Protein AF-A0A6I9NXB4-F1 (afdb_monomer_lite)

Organism: NCBI:txid8208

Radius of gyration: 32.38 Å; chains: 1; bounding box: 97×69×101 Å

Secondary structure (DSSP, 8-state):
--------------TT---PPPGGGGSS-------------HHHHHHHHHHHHHHHHHHHHHHHHHHHHHHHHTHHHHHHHS-GGGHHHHHHHHHHHHHHHHHTTB-TT-SS-B-HHHHHHHHTSHHHHHHHHHHGGGS-HHHHHHHHHHHHHTHHHHHHHHTTT--GGGGHHHHHHHHHT--HHHHHHHHHHHH-STTHHHHHHTSHHHHHHHHHHHHHHHHHHHH-TT-TTTT-HHHHHHHHHHHHHHHHS-TTTSPPPS---TTHHHHHHTTS-HHHHHHHHHHHT------

InterPro domains:
  IPR019167 mRNA decay factor PAT1 domain [PF09770] (14-158)
  IPR039900 Pat1-like [PTHR21551] (10-251)

Foldseek 3Di:
DDDDDDDPPPDDDDPPPPDDDDPVCVVPPDPPDDPPPPPPPVVNVVVVVVVVVLLVVLVVLLVVLVVLLVLLVCLVVPLVVDDPVCNVVSVVVNVVSLVVSQCSQDDPPDDQAGDLCSLLSQLLDPSSLVSLLSNLVSYDLSNSLNSLLSCLLCVLVSQVSCVVVVCNQSNLVSVLVSLLPDALVSLLSSLDSNCHDPCSLLSLQQRQNSVQSNQSSLLSVLVQVVVDPPRCCVVDPSNLVSVLVNLVSLLPDDLVRGDQYPDHDLCNLVSVVVNDDPVSSVVSCVSNVRPNPDD

Sequence (295 aa):
MLENIDMCVSAVQFAGSLGKLTVSSVNNPRKMIDAVVTSRTDDEEKREKQVWNKRRQILYTVEKMYSLLLEVQDFEKRFVQAPEEDREALLEQHKSRTLQLCNTLREKEWDDRVSDEQCVMIMSVRKGKRLISRLLPFLPSPQAAAVVMAISRNLPALAKKDKQDQVLCWLVEPVAPVIQSLCSSALTDLLQELQGSEGQLASVLHNKFGVTLLYLILSEGERMQSSDSNCQLMDDNRWTELVFSVTRELLSVPPSSLSPPLFTPPNLLSLFSRYVDRQRLELLQDKLQITSLSR

pLDDT: mean 85.72, std 17.0, range [29.02, 98.62]

Structure (mmCIF, N/CA/C/O backbone):
data_AF-A0A6I9NXB4-F1
#
_entry.id   AF-A0A6I9NXB4-F1
#
loop_
_atom_site.group_PDB
_atom_site.id
_atom_site.type_symbol
_atom_site.label_atom_id
_atom_site.label_alt_id
_atom_site.label_comp_id
_atom_site.label_asym_id
_atom_site.label_entity_id
_atom_site.label_seq_id
_atom_site.pdbx_PDB_ins_code
_atom_site.Cartn_x
_atom_site.Cartn_y
_atom_site.Cartn_z
_atom_site.occupancy
_atom_site.B_iso_or_equiv
_atom_site.auth_seq_id
_atom_site.auth_comp_id
_atom_site.auth_asym_id
_atom_site.auth_atom_id
_atom_site.pdbx_PDB_model_num
ATOM 1 N N . MET A 1 1 ? 63.205 -49.226 71.486 1.00 32.78 1 MET A N 1
ATOM 2 C CA . MET A 1 1 ? 63.458 -49.481 70.055 1.00 32.78 1 MET A CA 1
ATOM 3 C C . MET A 1 1 ? 62.212 -50.166 69.527 1.00 32.78 1 MET A C 1
ATOM 5 O O . MET A 1 1 ? 61.802 -51.120 70.163 1.00 32.78 1 MET A O 1
ATOM 9 N N . LEU A 1 2 ? 61.595 -49.562 68.507 1.00 36.09 2 LEU A N 1
ATOM 10 C CA . LEU A 1 2 ? 60.634 -50.100 67.530 1.00 36.09 2 LEU A CA 1
ATOM 11 C C . LEU A 1 2 ? 59.838 -51.363 67.897 1.00 36.09 2 LEU A C 1
ATOM 13 O O . LEU A 1 2 ? 60.423 -52.430 68.000 1.00 36.09 2 LEU A O 1
ATOM 17 N N . GLU A 1 3 ? 58.508 -51.252 67.873 1.00 29.02 3 GLU A N 1
ATOM 18 C CA . GLU A 1 3 ? 57.711 -52.012 66.903 1.00 29.02 3 GLU A CA 1
ATOM 19 C C . GLU A 1 3 ? 56.310 -51.406 66.723 1.00 29.02 3 GLU A C 1
ATOM 21 O O . GLU A 1 3 ? 55.656 -50.978 67.671 1.00 29.02 3 GLU A O 1
ATOM 26 N N . ASN A 1 4 ? 55.928 -51.306 65.449 1.00 39.97 4 ASN A N 1
ATOM 27 C CA . ASN A 1 4 ? 54.668 -50.801 64.916 1.00 39.97 4 ASN A CA 1
ATOM 28 C C . ASN A 1 4 ? 53.547 -51.813 65.147 1.00 39.97 4 ASN A C 1
ATOM 30 O O . ASN A 1 4 ? 53.719 -52.960 64.742 1.00 39.97 4 ASN A O 1
ATOM 34 N N . ILE A 1 5 ? 52.379 -51.360 65.617 1.00 33.91 5 ILE A N 1
ATOM 35 C CA . ILE A 1 5 ? 51.093 -51.987 65.281 1.00 33.91 5 ILE A CA 1
ATOM 36 C C . ILE A 1 5 ? 50.048 -50.894 65.007 1.00 33.91 5 ILE A C 1
ATOM 38 O O . ILE A 1 5 ? 49.648 -50.139 65.887 1.00 33.91 5 ILE A O 1
ATOM 42 N N . ASP A 1 6 ? 49.694 -50.851 63.724 1.00 40.84 6 ASP A N 1
ATOM 43 C CA . ASP A 1 6 ? 48.415 -50.569 63.075 1.00 40.84 6 ASP A CA 1
ATOM 44 C C . ASP A 1 6 ? 47.551 -49.365 63.466 1.00 40.84 6 ASP A C 1
ATOM 46 O O . ASP A 1 6 ? 46.894 -49.315 64.500 1.00 40.84 6 ASP A O 1
ATOM 50 N N . MET A 1 7 ? 47.307 -48.523 62.455 1.00 32.09 7 MET A N 1
ATOM 51 C CA . MET A 1 7 ? 45.919 -48.221 62.112 1.00 32.09 7 MET A CA 1
ATOM 52 C C . MET A 1 7 ? 45.763 -48.106 60.596 1.00 32.09 7 MET A C 1
ATOM 54 O O . MET A 1 7 ? 46.034 -47.077 59.976 1.00 32.09 7 MET A O 1
ATOM 58 N N . CYS A 1 8 ? 45.305 -49.204 59.996 1.00 40.97 8 CYS A N 1
ATOM 59 C CA . CYS A 1 8 ? 44.720 -49.217 58.664 1.00 40.97 8 CYS A CA 1
ATOM 60 C C . CYS A 1 8 ? 43.475 -48.312 58.678 1.00 40.97 8 CYS A C 1
ATOM 62 O O . CYS A 1 8 ? 42.379 -48.751 59.017 1.00 40.97 8 CYS A O 1
ATOM 64 N N . VAL A 1 9 ? 43.623 -47.030 58.335 1.00 37.81 9 VAL A N 1
ATOM 65 C CA . VAL A 1 9 ? 42.473 -46.186 57.991 1.00 37.81 9 VAL A CA 1
ATOM 66 C C . VAL A 1 9 ? 42.353 -46.204 56.480 1.00 37.81 9 VAL A C 1
ATOM 68 O O . VAL A 1 9 ? 42.948 -45.393 55.773 1.00 37.81 9 VAL A O 1
ATOM 71 N N . SER A 1 10 ? 41.584 -47.172 55.988 1.00 40.91 10 SER A N 1
ATOM 72 C CA . SER A 1 10 ? 41.077 -47.169 54.621 1.00 40.91 10 SER A CA 1
ATOM 73 C C . SER A 1 10 ? 40.291 -45.873 54.406 1.00 40.91 10 SER A C 1
ATOM 75 O O . SER A 1 10 ? 39.155 -45.731 54.858 1.00 40.91 10 SER A O 1
ATOM 77 N N . ALA A 1 11 ? 40.927 -44.887 53.772 1.00 44.69 11 ALA A N 1
ATOM 78 C CA . ALA A 1 11 ? 40.312 -43.602 53.492 1.00 44.69 11 ALA A CA 1
ATOM 79 C C . ALA A 1 11 ? 39.236 -43.783 52.416 1.00 44.69 11 ALA A C 1
ATOM 81 O O . ALA A 1 11 ? 39.531 -44.098 51.264 1.00 44.69 11 ALA A O 1
ATOM 82 N N . VAL A 1 12 ? 37.988 -43.572 52.825 1.00 43.69 12 VAL A N 1
ATOM 83 C CA . VAL A 1 12 ? 36.779 -43.639 52.001 1.00 43.69 12 VAL A CA 1
ATOM 84 C C . VAL A 1 12 ? 36.957 -42.805 50.724 1.00 43.69 12 VAL A C 1
ATOM 86 O O . VAL A 1 12 ? 37.089 -41.580 50.776 1.00 43.69 12 VAL A O 1
ATOM 89 N N . GLN A 1 13 ? 36.980 -43.472 49.568 1.00 49.22 13 GLN A N 1
ATOM 90 C CA . GLN A 1 13 ? 36.913 -42.833 48.255 1.00 49.22 13 GLN A CA 1
ATOM 91 C C . GLN A 1 13 ? 35.442 -42.600 47.898 1.00 49.22 13 GLN A C 1
ATOM 93 O O . GLN A 1 13 ? 34.700 -43.543 47.637 1.00 49.22 13 GLN A O 1
ATOM 98 N N . PHE A 1 14 ? 35.018 -41.338 47.880 1.00 47.44 14 PHE A N 1
ATOM 99 C CA . PHE A 1 14 ? 33.727 -40.952 47.315 1.00 47.44 14 PHE A CA 1
ATOM 100 C C . PHE A 1 14 ? 33.848 -40.835 45.789 1.00 47.44 14 PHE A C 1
ATOM 102 O O . PHE A 1 14 ? 34.755 -40.171 45.276 1.00 47.44 14 PHE A O 1
ATOM 109 N N . ALA A 1 15 ? 32.936 -41.478 45.059 1.00 42.47 15 ALA A N 1
ATOM 110 C CA . ALA A 1 15 ? 32.853 -41.377 43.605 1.00 42.47 15 ALA A CA 1
ATOM 111 C C . ALA A 1 15 ? 32.575 -39.920 43.182 1.00 42.47 15 ALA A C 1
ATOM 113 O O . ALA A 1 15 ? 31.659 -39.288 43.703 1.00 42.47 15 ALA A O 1
ATOM 114 N N . GLY A 1 16 ? 33.381 -39.382 42.258 1.00 56.62 16 GLY A N 1
ATOM 115 C CA . GLY A 1 16 ? 33.302 -37.985 41.794 1.00 56.62 16 GLY A CA 1
ATOM 116 C C . GLY A 1 16 ? 34.328 -37.026 42.417 1.00 56.62 16 GLY A C 1
ATOM 117 O O . GLY A 1 16 ? 34.382 -35.857 42.045 1.00 56.62 16 GLY A O 1
ATOM 118 N N . SER A 1 17 ? 35.181 -37.508 43.323 1.00 55.94 17 SER A N 1
ATOM 119 C CA . SER A 1 17 ? 36.349 -36.770 43.812 1.00 55.94 17 SER A CA 1
ATOM 120 C C . SER A 1 17 ? 37.407 -36.641 42.705 1.00 55.94 17 SER A C 1
ATOM 122 O O . SER A 1 17 ? 38.030 -37.631 42.315 1.00 55.94 17 SER A O 1
ATOM 124 N N . LEU A 1 18 ? 37.611 -35.426 42.185 1.00 57.81 18 LEU A N 1
ATOM 125 C CA . LEU A 1 18 ? 38.779 -35.079 41.367 1.00 57.81 18 LEU A CA 1
ATOM 126 C C . LEU A 1 18 ? 40.025 -35.332 42.224 1.00 57.81 18 LEU A C 1
ATOM 128 O O . LEU A 1 18 ? 40.213 -34.650 43.228 1.00 57.81 18 LEU A O 1
ATOM 132 N N . GLY A 1 19 ? 40.797 -36.364 41.867 1.00 60.03 19 GLY A N 1
ATOM 133 C CA . GLY A 1 19 ? 41.828 -36.998 42.697 1.00 60.03 19 GLY A CA 1
ATOM 134 C C . GLY A 1 19 ? 42.633 -36.057 43.604 1.00 60.03 19 GLY A C 1
ATOM 135 O O . GLY A 1 19 ? 42.982 -34.940 43.229 1.00 60.03 19 GLY A O 1
ATOM 136 N N . LYS A 1 20 ? 42.944 -36.524 44.821 1.00 63.25 20 LYS A N 1
ATOM 137 C CA . LYS A 1 20 ? 43.672 -35.730 45.822 1.00 63.25 20 LYS A CA 1
ATOM 138 C C . LYS A 1 20 ? 44.998 -35.207 45.257 1.00 63.25 20 LYS A C 1
ATOM 140 O O . LYS A 1 20 ? 45.797 -35.978 44.731 1.00 63.25 20 LYS A O 1
ATOM 145 N N . LEU A 1 21 ? 45.224 -33.903 45.432 1.00 56.34 21 LEU A N 1
ATOM 146 C CA . LEU A 1 21 ? 46.471 -33.215 45.101 1.00 56.34 21 LEU A CA 1
ATOM 147 C C . LEU A 1 21 ? 47.650 -33.935 45.769 1.00 56.34 21 LEU A C 1
ATOM 149 O O . LEU A 1 21 ? 47.706 -34.060 46.993 1.00 56.34 21 LEU A O 1
ATOM 153 N N . THR A 1 22 ? 48.583 -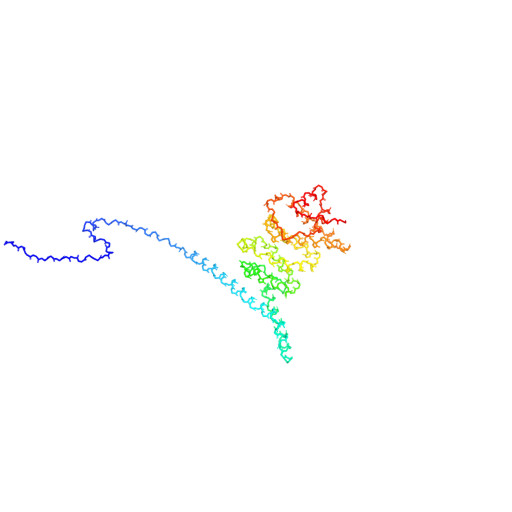34.436 44.964 1.00 61.38 22 THR A N 1
ATOM 154 C CA . THR A 1 22 ? 49.833 -35.006 45.467 1.00 61.38 22 THR A CA 1
ATOM 155 C C . THR A 1 22 ? 50.688 -33.884 46.048 1.00 61.38 22 THR A C 1
ATOM 157 O O . THR A 1 22 ? 50.757 -32.807 45.468 1.00 61.38 22 THR A O 1
ATOM 160 N N . VAL A 1 23 ? 51.394 -34.118 47.159 1.00 55.94 23 VAL A N 1
ATOM 161 C CA . VAL A 1 23 ? 52.198 -33.087 47.862 1.00 55.94 23 VAL A CA 1
ATOM 162 C C . VAL A 1 23 ? 53.222 -32.387 46.942 1.00 55.94 23 VAL A C 1
ATOM 164 O O . VAL A 1 23 ? 53.586 -31.238 47.171 1.00 55.94 23 VAL A O 1
ATOM 167 N N . SER A 1 24 ? 53.622 -33.020 45.833 1.00 57.75 24 SER A N 1
ATOM 168 C CA . SER A 1 24 ? 54.479 -32.424 44.798 1.00 57.75 24 SER A CA 1
ATOM 169 C C . SER A 1 24 ? 53.833 -31.293 43.979 1.00 57.75 24 SER A C 1
ATOM 171 O O . SER A 1 24 ? 54.560 -30.513 43.368 1.00 57.75 24 SER A O 1
ATOM 173 N N . SER A 1 25 ? 52.500 -31.155 43.960 1.00 56.12 25 SER A N 1
ATOM 174 C CA . SER A 1 25 ? 51.806 -30.081 43.229 1.00 56.12 25 SER A CA 1
ATOM 175 C C . SER A 1 25 ? 51.824 -28.738 43.964 1.00 56.12 25 SER A C 1
ATOM 177 O O . SER A 1 25 ? 51.401 -27.732 43.400 1.00 56.12 25 SER A O 1
ATOM 179 N N . VAL A 1 26 ? 52.296 -28.711 45.215 1.00 58.28 26 VAL A N 1
ATOM 180 C CA . VAL A 1 26 ? 52.345 -27.504 46.055 1.00 58.28 26 VAL A CA 1
ATOM 181 C C . VAL A 1 26 ? 53.450 -26.543 45.594 1.00 58.28 26 VAL A C 1
ATOM 183 O O . VAL A 1 26 ? 53.277 -25.331 45.675 1.00 58.28 26 VAL A O 1
ATOM 186 N N . ASN A 1 27 ? 54.546 -27.056 45.023 1.00 55.25 27 ASN A N 1
ATOM 187 C CA . ASN A 1 27 ? 55.707 -26.234 44.653 1.00 55.25 27 ASN A CA 1
ATOM 188 C C . ASN A 1 27 ? 55.705 -25.739 43.196 1.00 55.25 27 ASN A C 1
ATOM 190 O O . ASN A 1 27 ? 56.606 -24.995 42.817 1.00 55.25 27 ASN A O 1
ATOM 194 N N . ASN A 1 28 ? 54.736 -26.140 42.365 1.00 55.78 28 ASN A N 1
ATOM 195 C CA . ASN A 1 28 ? 54.624 -25.654 40.984 1.00 55.78 28 ASN A CA 1
ATOM 196 C C . ASN A 1 28 ? 53.165 -25.720 40.484 1.00 55.78 28 ASN A C 1
ATOM 198 O O . ASN A 1 28 ? 52.788 -26.650 39.761 1.00 55.78 28 ASN A O 1
ATOM 202 N N . PRO A 1 29 ? 52.306 -24.770 40.897 1.00 64.56 29 PRO A N 1
ATOM 203 C CA . PRO A 1 29 ? 50.904 -24.772 40.502 1.00 64.56 29 PRO A CA 1
ATOM 204 C C . PRO A 1 29 ? 50.775 -24.529 38.990 1.00 64.56 29 PRO A C 1
ATOM 206 O O . PRO A 1 29 ? 51.146 -23.473 38.479 1.00 64.56 29 PRO A O 1
ATOM 209 N N . ARG A 1 30 ? 50.223 -25.499 38.250 1.00 62.25 30 ARG A N 1
ATOM 210 C CA . ARG A 1 30 ? 49.862 -25.302 36.837 1.00 62.25 30 ARG A CA 1
ATOM 211 C C . ARG A 1 30 ? 48.586 -24.456 36.767 1.00 62.25 30 ARG A C 1
ATOM 213 O O . ARG A 1 30 ? 47.547 -24.881 37.267 1.00 62.25 30 ARG A O 1
ATOM 220 N N . LYS A 1 31 ? 48.639 -23.279 36.129 1.00 62.59 31 LYS A N 1
ATOM 221 C CA . LYS A 1 31 ? 47.431 -22.515 35.759 1.00 62.59 31 LYS A CA 1
ATOM 222 C C . LYS A 1 31 ? 46.619 -23.346 34.763 1.00 62.59 31 LYS A C 1
ATOM 224 O O . LYS A 1 31 ? 47.039 -23.512 33.625 1.00 62.59 31 LYS A O 1
ATOM 229 N N . MET A 1 32 ? 45.492 -23.900 35.202 1.00 62.59 32 MET A N 1
ATOM 230 C CA . MET A 1 32 ? 44.684 -24.819 34.391 1.00 62.59 32 MET A CA 1
ATOM 231 C C . MET A 1 32 ? 43.535 -24.128 33.641 1.00 62.59 32 MET A C 1
ATOM 233 O O . MET A 1 32 ? 43.022 -24.689 32.680 1.00 62.59 32 MET A O 1
ATOM 237 N N . ILE A 1 33 ? 43.126 -22.929 34.068 1.00 52.50 33 ILE A N 1
ATOM 238 C CA . ILE A 1 33 ? 42.027 -22.162 33.471 1.00 52.50 33 ILE A CA 1
ATOM 239 C C . ILE A 1 33 ? 42.416 -20.683 33.517 1.00 52.50 33 ILE A C 1
ATOM 241 O O . ILE A 1 33 ? 42.522 -20.108 34.600 1.00 52.50 33 ILE A O 1
ATOM 245 N N . ASP A 1 34 ? 42.647 -20.081 32.352 1.00 55.91 34 ASP A N 1
ATOM 246 C CA . ASP A 1 34 ? 42.665 -18.627 32.196 1.00 55.91 34 ASP A CA 1
ATOM 247 C C . ASP A 1 34 ? 41.266 -18.219 31.734 1.00 55.91 34 ASP A C 1
ATOM 249 O O . ASP A 1 34 ? 40.925 -18.309 30.553 1.00 55.91 34 ASP A O 1
ATOM 253 N N . ALA A 1 35 ? 40.395 -17.902 32.691 1.00 57.00 35 ALA A N 1
ATOM 254 C CA . ALA A 1 35 ? 39.091 -17.352 32.374 1.00 57.00 35 ALA A CA 1
ATOM 255 C C . ALA A 1 35 ? 39.315 -15.911 31.912 1.00 57.00 35 ALA A C 1
ATOM 257 O O . ALA A 1 35 ? 39.269 -14.980 32.716 1.00 57.00 35 ALA A O 1
ATOM 258 N N . VAL A 1 36 ? 39.576 -15.732 30.615 1.00 53.12 36 VAL A N 1
ATOM 259 C CA . VAL A 1 36 ? 39.443 -14.425 29.977 1.00 53.12 36 VAL A CA 1
ATOM 260 C C . VAL A 1 36 ? 37.996 -14.019 30.199 1.00 53.12 36 VAL A C 1
ATOM 262 O O . VAL A 1 36 ? 37.081 -14.562 29.580 1.00 53.12 36 VAL A O 1
ATOM 265 N N . VAL A 1 37 ? 37.782 -13.114 31.151 1.00 54.22 37 VAL A N 1
ATOM 266 C CA . VAL A 1 37 ? 36.493 -12.474 31.366 1.00 54.22 37 VAL A CA 1
ATOM 267 C C . VAL A 1 37 ? 36.215 -11.709 30.082 1.00 54.22 37 VAL A C 1
ATOM 269 O O . VAL A 1 37 ? 36.697 -10.597 29.889 1.00 54.22 37 VAL A O 1
ATOM 272 N N . THR A 1 38 ? 35.465 -12.318 29.166 1.00 53.75 38 THR A N 1
ATOM 273 C CA . THR A 1 38 ? 34.759 -11.576 28.131 1.00 53.75 38 THR A CA 1
ATOM 274 C C . THR A 1 38 ? 33.687 -10.793 28.874 1.00 53.75 38 THR A C 1
ATOM 276 O O . THR A 1 38 ? 32.549 -11.247 29.003 1.00 53.75 38 THR A O 1
ATOM 279 N N . SER A 1 39 ? 34.062 -9.667 29.481 1.00 56.59 39 SER A N 1
ATOM 280 C CA . SER A 1 39 ? 33.088 -8.709 29.967 1.00 56.59 39 SER A CA 1
ATOM 281 C C . SER A 1 39 ? 32.311 -8.278 28.733 1.00 56.59 39 SER A C 1
ATOM 283 O O . SER A 1 39 ? 32.821 -7.536 27.895 1.00 56.59 39 SER A O 1
ATOM 285 N N . ARG A 1 40 ? 31.085 -8.799 28.582 1.00 58.12 40 ARG A N 1
ATOM 286 C CA . ARG A 1 40 ? 30.084 -8.141 27.744 1.00 58.12 40 ARG A CA 1
ATOM 287 C C . ARG A 1 40 ? 30.117 -6.687 28.177 1.00 58.12 40 ARG A C 1
ATOM 289 O O . ARG A 1 40 ? 29.934 -6.398 29.358 1.00 58.12 40 ARG A O 1
ATOM 296 N N . THR A 1 41 ? 30.496 -5.806 27.263 1.00 66.69 41 THR A N 1
ATOM 297 C CA . THR A 1 41 ? 30.604 -4.390 27.600 1.00 66.69 41 THR A CA 1
ATOM 298 C C . THR A 1 41 ? 29.218 -3.919 28.035 1.00 66.69 41 THR A C 1
ATOM 300 O O . THR A 1 41 ? 28.218 -4.329 27.443 1.00 66.69 41 THR A O 1
ATOM 303 N N . ASP A 1 42 ? 29.129 -3.073 29.065 1.00 73.62 42 ASP A N 1
ATOM 304 C CA . ASP A 1 42 ? 27.847 -2.524 29.543 1.00 73.62 42 ASP A CA 1
ATOM 305 C C . ASP A 1 42 ? 26.999 -1.938 28.393 1.00 73.62 42 ASP A C 1
ATOM 307 O O . ASP A 1 42 ? 25.769 -1.893 28.455 1.00 73.62 42 ASP A O 1
ATOM 311 N N . ASP A 1 43 ? 27.656 -1.506 27.315 1.00 73.12 43 ASP A N 1
ATOM 312 C CA . ASP A 1 43 ? 27.042 -0.986 26.098 1.00 73.12 43 ASP A CA 1
ATOM 313 C C . ASP A 1 43 ? 26.315 -2.052 25.264 1.00 73.12 43 ASP A C 1
ATOM 315 O O . ASP A 1 43 ? 25.252 -1.763 24.706 1.00 73.12 43 ASP A O 1
ATOM 319 N N . GLU A 1 44 ? 26.821 -3.284 25.191 1.00 77.62 44 GLU A N 1
ATOM 320 C CA . GLU A 1 44 ? 26.124 -4.401 24.540 1.00 77.62 44 GLU A CA 1
ATOM 321 C C . GLU A 1 44 ? 24.851 -4.772 25.303 1.00 77.62 44 GLU A C 1
ATOM 323 O O . GLU A 1 44 ? 23.785 -4.914 24.700 1.00 77.62 44 GLU A O 1
ATOM 328 N N . GLU A 1 45 ? 24.922 -4.832 26.635 1.00 77.44 45 GLU A N 1
ATOM 329 C CA . GLU A 1 45 ? 23.763 -5.142 27.474 1.00 77.44 45 GLU A CA 1
ATOM 330 C C . GLU A 1 45 ? 22.689 -4.041 27.389 1.00 77.44 45 GLU A C 1
ATOM 332 O O . GLU A 1 45 ? 21.490 -4.326 27.285 1.00 77.44 45 GLU A O 1
ATOM 337 N N . LYS A 1 46 ? 23.096 -2.763 27.365 1.00 80.06 46 LYS A N 1
ATOM 338 C CA . LYS A 1 46 ? 22.178 -1.630 27.150 1.00 80.06 46 LYS A CA 1
ATOM 339 C C . LYS A 1 46 ? 21.496 -1.697 25.782 1.00 80.06 46 LYS A C 1
ATOM 341 O O . LYS A 1 46 ? 20.286 -1.469 25.700 1.00 80.06 46 LYS A O 1
ATOM 346 N N . ARG A 1 47 ? 22.231 -2.045 24.718 1.00 81.31 47 ARG A N 1
ATOM 347 C CA . ARG A 1 47 ? 21.674 -2.214 23.363 1.00 81.31 47 ARG A CA 1
ATOM 348 C C . ARG A 1 47 ? 20.688 -3.378 23.297 1.00 81.31 47 ARG A C 1
ATOM 350 O O . ARG A 1 47 ? 19.593 -3.206 22.760 1.00 81.31 47 ARG A O 1
ATOM 357 N N . GLU A 1 48 ? 21.022 -4.530 23.879 1.00 79.94 48 GLU A N 1
ATOM 358 C CA . GLU A 1 48 ? 20.119 -5.687 23.955 1.00 79.94 48 GLU A CA 1
ATOM 359 C C . GLU A 1 48 ? 18.812 -5.323 24.685 1.00 79.94 48 GLU A C 1
ATOM 361 O O . GLU A 1 48 ? 17.716 -5.570 24.167 1.00 79.94 48 GLU A O 1
ATOM 366 N N . LYS A 1 49 ? 18.907 -4.641 25.837 1.00 85.25 49 LYS A N 1
ATOM 367 C CA . LYS A 1 49 ? 17.740 -4.142 26.588 1.00 85.25 49 LYS A CA 1
ATOM 368 C C . LYS A 1 49 ? 16.895 -3.168 25.767 1.00 85.25 49 LYS A C 1
ATOM 370 O O . LYS A 1 49 ? 15.666 -3.257 25.786 1.00 85.25 49 LYS A O 1
ATOM 375 N N . GLN A 1 50 ? 17.518 -2.256 25.022 1.00 85.94 50 GLN A N 1
ATOM 376 C CA . GLN A 1 50 ? 16.807 -1.297 24.173 1.00 85.94 50 GLN A CA 1
ATOM 377 C C . GLN A 1 50 ? 16.044 -1.994 23.037 1.00 85.94 50 GLN A C 1
ATOM 379 O O . GLN A 1 50 ? 14.872 -1.687 22.805 1.00 85.94 50 GLN A O 1
ATOM 384 N N . VAL A 1 51 ? 16.669 -2.962 22.359 1.00 86.38 51 VAL A N 1
ATOM 385 C CA . VAL A 1 51 ? 16.026 -3.756 21.299 1.00 86.38 51 VAL A CA 1
ATOM 386 C C . VAL A 1 51 ? 14.838 -4.540 21.854 1.00 86.38 51 VAL A C 1
ATOM 388 O O . VAL A 1 51 ? 13.761 -4.541 21.251 1.00 86.38 51 VAL A O 1
ATOM 391 N N . TRP A 1 52 ? 15.005 -5.167 23.021 1.00 86.19 52 TRP A N 1
ATOM 392 C CA . TRP A 1 52 ? 13.936 -5.906 23.688 1.00 86.19 52 TRP A CA 1
ATOM 393 C C . TRP A 1 52 ? 12.767 -4.996 24.085 1.00 86.19 52 TRP A C 1
ATOM 395 O O . TRP A 1 52 ? 11.614 -5.301 23.769 1.00 86.19 52 TRP A O 1
ATOM 405 N N . ASN A 1 53 ? 13.053 -3.838 24.688 1.00 90.19 53 ASN A N 1
ATOM 406 C CA . ASN A 1 53 ? 12.040 -2.846 25.053 1.00 90.19 53 ASN A CA 1
ATOM 407 C C . ASN A 1 53 ? 11.275 -2.338 23.826 1.00 90.19 53 ASN A C 1
ATOM 409 O O . ASN A 1 53 ? 10.044 -2.270 23.864 1.00 90.19 53 ASN A O 1
ATOM 413 N N . LYS A 1 54 ? 11.980 -2.053 22.721 1.00 90.25 54 LYS A N 1
ATOM 414 C CA . LYS A 1 54 ? 11.349 -1.654 21.458 1.00 90.25 54 LYS A CA 1
ATOM 415 C C . LYS A 1 54 ? 10.424 -2.758 20.958 1.00 90.25 54 LYS A C 1
ATOM 417 O O . LYS A 1 54 ? 9.249 -2.499 20.736 1.00 90.25 54 LYS A O 1
ATOM 422 N N . ARG A 1 55 ? 10.898 -4.006 20.865 1.00 92.50 55 ARG A N 1
ATOM 423 C CA . ARG A 1 55 ? 10.072 -5.146 20.426 1.00 92.50 55 ARG A CA 1
ATOM 424 C C . ARG A 1 55 ? 8.828 -5.334 21.295 1.00 92.50 55 ARG A C 1
ATOM 426 O O . ARG A 1 55 ? 7.748 -5.562 20.755 1.00 92.50 55 ARG A O 1
ATOM 433 N N . ARG A 1 56 ? 8.957 -5.216 22.618 1.00 94.00 56 ARG A N 1
ATOM 434 C CA . ARG A 1 56 ? 7.821 -5.293 23.546 1.00 94.00 56 ARG A CA 1
ATOM 435 C C . ARG A 1 56 ? 6.790 -4.199 23.264 1.00 94.00 56 ARG A C 1
ATOM 437 O O . ARG A 1 56 ? 5.602 -4.501 23.220 1.00 94.00 56 ARG A O 1
ATOM 444 N N . GLN A 1 57 ? 7.235 -2.965 23.018 1.00 92.44 57 GLN A N 1
ATOM 445 C CA . GLN A 1 57 ? 6.346 -1.853 22.676 1.00 92.44 57 GLN A CA 1
ATOM 446 C C . GLN A 1 57 ? 5.597 -2.091 21.360 1.00 92.44 57 GLN A C 1
ATOM 448 O O . GLN A 1 57 ? 4.399 -1.814 21.288 1.00 92.44 57 GLN A O 1
ATOM 453 N N . ILE A 1 58 ? 6.271 -2.648 20.344 1.00 93.69 58 ILE A N 1
ATOM 454 C CA . ILE A 1 58 ? 5.637 -3.027 19.071 1.00 93.69 58 ILE A CA 1
ATOM 455 C C . ILE A 1 58 ? 4.496 -4.003 19.338 1.00 93.69 58 ILE A C 1
ATOM 457 O O . ILE A 1 58 ? 3.360 -3.745 18.953 1.00 93.69 58 ILE A O 1
ATOM 461 N N . LEU A 1 59 ? 4.788 -5.105 20.032 1.00 96.19 59 LEU A N 1
ATOM 462 C CA . LEU A 1 59 ? 3.802 -6.150 20.302 1.00 96.19 59 LEU A CA 1
ATOM 463 C C . LEU A 1 59 ? 2.624 -5.617 21.117 1.00 96.19 59 LEU A C 1
ATOM 465 O O . LEU A 1 59 ? 1.482 -5.844 20.739 1.00 96.19 59 LEU A O 1
ATOM 469 N N . TYR A 1 60 ? 2.892 -4.849 22.175 1.00 95.06 60 TYR A N 1
ATOM 470 C CA . TYR A 1 60 ? 1.844 -4.215 22.972 1.00 95.06 60 TYR A CA 1
ATOM 471 C C . TYR A 1 60 ? 0.947 -3.304 22.124 1.00 95.06 60 TYR A C 1
ATOM 473 O O . TYR A 1 60 ? -0.277 -3.361 22.231 1.00 95.06 60 TYR A O 1
ATOM 481 N N . THR A 1 61 ? 1.545 -2.497 21.246 1.00 93.31 61 THR A N 1
ATOM 482 C CA . THR A 1 61 ? 0.795 -1.589 20.370 1.00 93.31 61 THR A CA 1
ATOM 483 C C . THR A 1 61 ? -0.060 -2.362 19.371 1.00 93.31 61 THR A C 1
ATOM 485 O O . THR A 1 61 ? -1.238 -2.048 19.212 1.00 93.31 61 THR A O 1
ATOM 488 N N . VAL A 1 62 ? 0.494 -3.413 18.754 1.00 96.12 62 VAL A N 1
ATOM 489 C CA . VAL A 1 62 ? -0.254 -4.290 17.843 1.00 96.12 62 VAL A CA 1
ATOM 490 C C . VAL A 1 62 ? -1.427 -4.944 18.564 1.00 96.12 62 VAL A C 1
ATOM 492 O O . VAL A 1 62 ? -2.529 -4.906 18.030 1.00 96.12 62 VAL A O 1
ATOM 495 N N . GLU A 1 63 ? -1.233 -5.502 19.762 1.00 96.69 63 GLU A N 1
ATOM 496 C CA . GLU A 1 63 ? -2.323 -6.117 20.531 1.00 96.69 63 GLU A CA 1
ATOM 497 C C . GLU A 1 63 ? -3.407 -5.102 20.900 1.00 96.69 63 GLU A C 1
ATOM 499 O O . GLU A 1 63 ? -4.586 -5.360 20.668 1.00 96.69 63 GLU A O 1
ATOM 504 N N . LYS A 1 64 ? -3.021 -3.919 21.394 1.00 94.19 64 LYS A N 1
ATOM 505 C CA . LYS A 1 64 ? -3.969 -2.851 21.739 1.00 94.19 64 LYS A CA 1
ATOM 506 C C . LYS A 1 64 ? -4.827 -2.445 20.537 1.00 94.19 64 LYS A C 1
ATOM 508 O O . LYS A 1 64 ? -6.044 -2.336 20.661 1.00 94.19 64 LYS A O 1
ATOM 513 N N . MET A 1 65 ? -4.204 -2.246 19.376 1.00 94.56 65 MET A N 1
ATOM 514 C CA . MET A 1 65 ? -4.920 -1.920 18.142 1.00 94.56 65 MET A CA 1
ATOM 515 C C . MET A 1 65 ? -5.796 -3.072 17.657 1.00 94.56 65 MET A C 1
ATOM 517 O O . MET A 1 65 ? -6.895 -2.834 17.168 1.00 94.56 65 MET A O 1
ATOM 521 N N . TYR A 1 66 ? -5.333 -4.316 17.792 1.00 96.00 66 TYR A N 1
ATOM 522 C CA . TYR A 1 66 ? -6.110 -5.484 17.389 1.00 96.00 66 TYR A CA 1
ATOM 523 C C . TYR A 1 66 ? -7.385 -5.619 18.217 1.00 96.00 66 TYR A C 1
ATOM 525 O O . TYR A 1 66 ? -8.436 -5.894 17.650 1.00 96.00 66 TYR A O 1
ATOM 533 N N . SER A 1 67 ? -7.308 -5.389 19.530 1.00 94.94 67 SER A N 1
ATOM 534 C CA . SER A 1 67 ? -8.486 -5.384 20.400 1.00 94.94 67 SER A CA 1
ATOM 535 C C . SER A 1 67 ? -9.510 -4.343 19.944 1.00 94.94 67 SER A C 1
ATOM 537 O O . SER A 1 67 ? -10.673 -4.687 19.769 1.00 94.94 67 SER A O 1
ATOM 539 N N . LEU A 1 68 ? -9.075 -3.109 19.657 1.00 93.44 68 LEU A N 1
ATOM 540 C CA . LEU A 1 68 ? -9.957 -2.059 19.128 1.00 93.44 68 LEU A CA 1
ATOM 541 C C . LEU A 1 68 ? -10.553 -2.428 17.760 1.00 93.44 68 LEU A C 1
ATOM 543 O O . LEU A 1 68 ? -11.743 -2.232 17.537 1.00 93.44 68 LEU A O 1
ATOM 547 N N . LEU A 1 69 ? -9.754 -2.992 16.850 1.00 95.56 69 LEU A N 1
ATOM 548 C CA . LEU A 1 69 ? -10.234 -3.429 15.537 1.00 95.56 69 LEU A CA 1
ATOM 549 C C . LEU A 1 69 ? -11.324 -4.502 15.661 1.00 95.56 69 LEU A C 1
ATOM 551 O O . LEU A 1 69 ? -12.330 -4.426 14.961 1.00 95.56 69 LEU A O 1
ATOM 555 N N . LEU A 1 70 ? -11.132 -5.496 16.533 1.00 95.38 70 LEU A N 1
ATOM 556 C CA . LEU A 1 70 ? -12.130 -6.545 16.755 1.00 95.38 70 LEU A CA 1
ATOM 557 C C . LEU A 1 70 ? -13.430 -5.965 17.316 1.00 95.38 70 LEU A C 1
ATOM 559 O O . LEU A 1 70 ? -14.506 -6.359 16.886 1.00 95.38 70 LEU A O 1
ATOM 563 N N . GLU A 1 71 ? -13.341 -4.990 18.219 1.00 92.75 71 GLU A N 1
ATOM 564 C CA . GLU A 1 71 ? -14.515 -4.298 18.749 1.00 92.75 71 GLU A CA 1
ATOM 565 C C . GLU A 1 71 ? -15.304 -3.528 17.681 1.00 92.75 71 GLU A C 1
ATOM 567 O O . GLU A 1 71 ? -16.533 -3.503 17.746 1.00 92.75 71 GLU A O 1
ATOM 572 N N . VAL A 1 72 ? -14.611 -2.899 16.725 1.00 93.44 72 VAL A N 1
ATOM 573 C CA . VAL A 1 72 ? -15.230 -2.213 15.579 1.00 93.44 72 VAL A CA 1
ATOM 574 C C . VAL A 1 72 ? -15.867 -3.230 14.628 1.00 93.44 72 VAL A C 1
ATOM 576 O O . VAL A 1 72 ? -17.000 -3.049 14.202 1.00 93.44 72 VAL A O 1
ATOM 579 N N . GLN A 1 73 ? -15.185 -4.339 14.339 1.00 94.00 73 GLN A N 1
ATOM 580 C CA . GLN A 1 73 ? -15.681 -5.373 13.423 1.00 94.00 73 GLN A CA 1
ATOM 581 C C . GLN A 1 73 ? -16.875 -6.159 13.973 1.00 94.00 73 GLN A C 1
ATOM 583 O O . GLN A 1 73 ? -17.768 -6.523 13.214 1.00 94.00 73 GLN A O 1
ATOM 588 N N . ASP A 1 74 ? -16.926 -6.384 15.284 1.00 93.81 74 ASP A N 1
ATOM 589 C CA . ASP A 1 74 ? -18.039 -7.079 15.936 1.00 93.81 74 ASP A CA 1
ATOM 590 C C . ASP A 1 74 ? -19.266 -6.171 16.158 1.00 93.81 74 ASP A C 1
ATOM 592 O O . ASP A 1 74 ? -20.284 -6.631 16.688 1.00 93.81 74 ASP A O 1
ATOM 596 N N . PHE A 1 75 ? -19.199 -4.889 15.770 1.00 93.81 75 PHE A N 1
ATOM 597 C CA . PHE A 1 75 ? -20.270 -3.922 16.009 1.00 93.81 75 PHE A CA 1
ATOM 598 C C . PHE A 1 75 ? -21.605 -4.358 15.416 1.00 93.81 75 PHE A C 1
ATOM 600 O O . PHE A 1 75 ? -22.587 -4.387 16.147 1.00 93.81 75 PHE A O 1
ATOM 607 N N . GLU A 1 76 ? -21.649 -4.736 14.136 1.00 91.88 76 GLU A N 1
ATOM 608 C CA . GLU A 1 76 ? -22.905 -5.090 13.461 1.00 91.88 76 GLU A CA 1
ATOM 609 C C . GLU A 1 76 ? -23.617 -6.243 14.179 1.00 91.88 76 GLU A C 1
ATOM 611 O O . GLU A 1 76 ? -24.805 -6.163 14.495 1.00 91.88 76 GLU A O 1
ATOM 616 N N . LYS A 1 77 ? -22.857 -7.278 14.556 1.00 93.62 77 LYS A N 1
ATOM 617 C CA . LYS A 1 77 ? -23.369 -8.412 15.330 1.00 93.62 77 LYS A CA 1
ATOM 618 C C . LYS A 1 77 ? -23.943 -7.970 16.678 1.00 93.62 77 LYS A C 1
ATOM 620 O O . LYS A 1 77 ? -25.014 -8.436 17.062 1.00 93.62 77 LYS A O 1
ATOM 625 N N . ARG A 1 78 ? -23.244 -7.086 17.400 1.00 92.56 78 ARG A N 1
ATOM 626 C CA . ARG A 1 78 ? -23.706 -6.553 18.694 1.00 92.56 78 ARG A CA 1
ATOM 627 C C . ARG A 1 78 ? -24.929 -5.653 18.536 1.00 92.56 78 ARG A C 1
ATOM 629 O O . ARG A 1 78 ? -25.832 -5.729 19.357 1.00 92.56 78 ARG A O 1
ATOM 636 N N . PHE A 1 79 ? -24.966 -4.838 17.488 1.00 94.31 79 PHE A N 1
ATOM 637 C CA . PHE A 1 79 ? -26.038 -3.890 17.213 1.00 94.31 79 PHE A CA 1
ATOM 638 C C . PHE A 1 79 ? -27.359 -4.598 16.894 1.00 94.31 79 PHE A C 1
ATOM 640 O O . PHE A 1 79 ? -28.395 -4.242 17.449 1.00 94.31 79 PHE A O 1
ATOM 647 N N . VAL A 1 80 ? -27.322 -5.652 16.070 1.00 94.50 80 VAL A N 1
ATOM 648 C CA . VAL A 1 80 ? -28.512 -6.455 15.728 1.00 94.50 80 VAL A CA 1
ATOM 649 C C . VAL A 1 80 ? -29.117 -7.139 16.958 1.00 94.50 80 VAL A C 1
ATOM 651 O O . VAL A 1 80 ? -30.334 -7.279 17.051 1.00 94.50 80 VAL A O 1
ATOM 654 N N . GLN A 1 81 ? -28.279 -7.559 17.907 1.00 93.88 81 GLN A N 1
ATOM 655 C CA . GLN A 1 81 ? -28.707 -8.250 19.128 1.00 93.88 81 GLN A CA 1
ATOM 656 C C . GLN A 1 81 ? -29.116 -7.294 20.259 1.00 93.88 81 GLN A C 1
ATOM 658 O O . GLN A 1 81 ? -29.640 -7.753 21.273 1.00 93.88 81 GLN A O 1
ATOM 663 N N . ALA A 1 82 ? -28.867 -5.992 20.111 1.00 93.50 82 ALA A N 1
ATOM 664 C CA . ALA A 1 82 ? -29.120 -5.011 21.154 1.00 93.50 82 ALA A CA 1
ATOM 665 C C . ALA A 1 82 ? -30.598 -4.582 21.208 1.00 93.50 82 ALA A C 1
ATOM 667 O O . ALA A 1 82 ? -31.230 -4.410 20.152 1.00 93.50 82 ALA A O 1
ATOM 668 N N . PRO A 1 83 ? -31.146 -4.359 22.419 1.00 94.88 83 PRO A N 1
ATOM 669 C CA . PRO A 1 83 ? -32.456 -3.738 22.584 1.00 94.88 83 PRO A CA 1
ATOM 670 C C . PRO A 1 83 ? -32.443 -2.314 22.012 1.00 94.88 83 PRO A C 1
ATOM 672 O O . PRO A 1 83 ? -31.397 -1.670 21.947 1.00 94.88 83 PRO A O 1
ATOM 675 N N . GLU A 1 84 ? -33.606 -1.825 21.578 1.00 92.75 84 GLU A N 1
ATOM 676 C CA . GLU A 1 84 ? -33.728 -0.539 20.875 1.00 92.75 84 GLU A CA 1
ATOM 677 C C . GLU A 1 84 ? -33.202 0.646 21.699 1.00 92.75 84 GLU A C 1
ATOM 679 O O . GLU A 1 84 ? -32.534 1.520 21.153 1.00 92.75 84 GLU A O 1
ATOM 684 N N . GLU A 1 85 ? -33.408 0.602 23.015 1.00 94.88 85 GLU A N 1
ATOM 685 C CA . GLU A 1 85 ? -32.969 1.610 23.987 1.00 94.88 85 GLU A CA 1
ATOM 686 C C . GLU A 1 85 ? -31.438 1.789 24.025 1.00 94.88 85 GLU A C 1
ATOM 688 O O . GLU A 1 85 ? -30.948 2.900 24.218 1.00 94.88 85 GLU A O 1
ATOM 693 N N . ASP A 1 86 ? -30.670 0.723 23.768 1.00 93.81 86 ASP A N 1
ATOM 694 C CA . ASP A 1 86 ? -29.200 0.742 23.821 1.00 93.81 86 ASP A CA 1
ATOM 695 C C . ASP A 1 86 ? -28.552 1.101 22.472 1.00 93.81 86 ASP A C 1
ATOM 697 O O . ASP A 1 86 ? -27.336 1.315 22.388 1.00 93.81 86 ASP A O 1
ATOM 701 N N . ARG A 1 87 ? -29.330 1.152 21.382 1.00 93.00 87 ARG A N 1
ATOM 702 C CA . ARG A 1 87 ? -28.790 1.293 20.017 1.00 93.00 87 ARG A CA 1
ATOM 703 C C . ARG A 1 87 ? -28.067 2.613 19.798 1.00 93.00 87 ARG A C 1
ATOM 705 O O . ARG A 1 87 ? -27.012 2.621 19.163 1.00 93.00 87 ARG A O 1
ATOM 712 N N . GLU A 1 88 ? -28.600 3.709 20.328 1.00 94.12 88 GLU A N 1
ATOM 713 C CA . GLU A 1 88 ? -27.984 5.032 20.194 1.00 94.12 88 GLU A CA 1
ATOM 714 C C . GLU A 1 88 ? -26.629 5.090 20.917 1.00 94.12 88 GLU A C 1
ATOM 716 O O . GLU A 1 88 ? -25.621 5.501 20.337 1.00 94.12 88 GLU A O 1
ATOM 721 N N . ALA A 1 89 ? -26.563 4.559 22.142 1.00 94.38 89 ALA A N 1
ATOM 722 C CA . ALA A 1 89 ? -25.317 4.462 22.898 1.00 94.38 89 ALA A CA 1
ATOM 723 C C . ALA A 1 89 ? -24.276 3.571 22.194 1.00 94.38 89 ALA A C 1
ATOM 725 O O . ALA A 1 89 ? -23.084 3.895 22.177 1.00 94.38 89 ALA A O 1
ATOM 726 N N . LEU A 1 90 ? -24.707 2.465 21.576 1.00 93.88 90 LEU A N 1
ATOM 727 C CA . LEU A 1 90 ? -23.825 1.588 20.803 1.00 93.88 90 LEU A CA 1
ATOM 728 C C . LEU A 1 90 ? -23.289 2.257 19.533 1.00 93.88 90 LEU A C 1
ATOM 730 O O . LEU A 1 90 ? -22.117 2.057 19.206 1.00 93.88 90 LEU A O 1
ATOM 734 N N . LEU A 1 91 ? -24.101 3.057 18.837 1.00 94.44 91 LEU A N 1
ATOM 735 C CA . LEU A 1 91 ? -23.658 3.829 17.672 1.00 94.44 91 LEU A CA 1
ATOM 736 C C . LEU A 1 91 ? -22.573 4.836 18.053 1.00 94.44 91 LEU A C 1
ATOM 738 O O . LEU A 1 91 ? -21.526 4.886 17.401 1.00 94.44 91 LEU A O 1
ATOM 742 N N . GLU A 1 92 ? -22.770 5.584 19.139 1.00 94.31 92 GLU A N 1
ATOM 743 C CA . GLU A 1 92 ? -21.757 6.535 19.604 1.00 94.31 92 GLU A CA 1
ATOM 744 C C . GLU A 1 92 ? -20.496 5.837 20.123 1.00 94.31 92 GLU A C 1
ATOM 746 O O . GLU A 1 92 ? -19.372 6.266 19.835 1.00 94.31 92 GLU A O 1
ATOM 751 N N . GLN A 1 93 ? -20.641 4.692 20.797 1.00 93.19 93 GLN A N 1
ATOM 752 C CA . GLN A 1 93 ? -19.497 3.860 21.167 1.00 93.19 93 GLN A CA 1
ATOM 753 C C . GLN A 1 93 ? -18.718 3.396 19.926 1.00 93.19 93 GLN A C 1
ATOM 755 O O . GLN A 1 93 ? -17.487 3.471 19.914 1.00 93.19 93 GLN A O 1
ATOM 760 N N . HIS A 1 94 ? -19.404 2.927 18.883 1.00 93.31 94 HIS A N 1
ATOM 761 C CA . HIS A 1 94 ? -18.778 2.476 17.641 1.00 93.31 94 HIS A CA 1
ATOM 762 C C . HIS A 1 94 ? -18.040 3.607 16.925 1.00 93.31 94 HIS A C 1
ATOM 764 O O . HIS A 1 94 ? -16.886 3.438 16.522 1.00 93.31 94 HIS A O 1
ATOM 770 N N . LYS A 1 95 ? -18.666 4.781 16.825 1.00 91.50 95 LYS A N 1
ATOM 771 C CA . LYS A 1 95 ? -18.056 5.978 16.243 1.00 91.50 95 LYS A CA 1
ATOM 772 C C . LYS A 1 95 ? -16.797 6.385 17.007 1.00 91.50 95 LYS A C 1
ATOM 774 O O . LYS A 1 95 ? -15.743 6.563 16.400 1.00 91.50 95 LYS A O 1
ATOM 779 N N . SER A 1 96 ? -16.871 6.442 18.337 1.00 92.69 96 SER A N 1
ATOM 780 C CA . SER A 1 96 ? -15.727 6.752 19.202 1.00 92.69 96 SER A CA 1
ATOM 781 C C . SER A 1 96 ? -14.583 5.743 19.038 1.00 92.69 96 SER A C 1
ATOM 783 O O . SER A 1 96 ? -13.431 6.134 18.851 1.00 92.69 96 SER A O 1
ATOM 785 N N . ARG A 1 97 ? -14.884 4.438 19.019 1.00 91.12 97 ARG A N 1
ATOM 786 C CA . ARG A 1 97 ? -13.881 3.374 18.824 1.00 91.12 97 ARG A CA 1
ATOM 787 C C . ARG A 1 97 ? -13.235 3.427 17.443 1.00 91.12 97 ARG A C 1
ATOM 789 O O . ARG A 1 97 ? -12.018 3.284 17.340 1.00 91.12 97 ARG A O 1
ATOM 796 N N . THR A 1 98 ? -14.019 3.694 16.403 1.00 89.12 98 THR A N 1
ATOM 797 C CA . THR A 1 98 ? -13.514 3.863 15.035 1.00 89.12 98 THR A CA 1
ATOM 798 C C . THR A 1 98 ? -12.565 5.057 14.954 1.00 89.12 98 THR A C 1
ATOM 800 O O . THR A 1 98 ? -11.464 4.930 14.420 1.00 89.12 98 THR A O 1
ATOM 803 N N . LEU A 1 99 ? -12.925 6.190 15.567 1.00 89.00 99 LEU A N 1
ATOM 804 C CA . LEU A 1 99 ? -12.054 7.366 15.651 1.00 89.00 99 LEU A CA 1
ATOM 805 C C . LEU A 1 99 ? -10.761 7.072 16.424 1.00 89.00 99 LEU A C 1
ATOM 807 O O . LEU A 1 99 ? -9.680 7.427 15.964 1.00 89.00 99 LEU A O 1
ATOM 811 N N . GLN A 1 100 ? -10.834 6.375 17.560 1.00 89.81 100 GLN A N 1
ATOM 812 C CA . GLN A 1 100 ? -9.644 5.967 18.320 1.00 89.81 100 GLN A CA 1
ATOM 813 C C . GLN A 1 100 ? -8.714 5.060 17.505 1.00 89.81 100 GLN A C 1
ATOM 815 O O . GLN A 1 100 ? -7.490 5.225 17.531 1.00 89.81 100 GLN A O 1
ATOM 820 N N . LEU A 1 101 ? -9.290 4.111 16.769 1.00 87.56 101 LEU A N 1
ATOM 821 C CA . LEU A 1 101 ? -8.550 3.202 15.905 1.00 87.56 101 LEU A CA 1
ATOM 822 C C . LEU A 1 101 ? -7.834 3.973 14.785 1.00 87.56 101 LEU A C 1
ATOM 824 O O . LEU A 1 101 ? -6.629 3.797 14.603 1.00 87.56 101 LEU A O 1
ATOM 828 N N . CYS A 1 102 ? -8.541 4.891 14.121 1.00 83.56 102 CYS A N 1
ATOM 829 C CA . CYS A 1 102 ? -7.979 5.788 13.110 1.00 83.56 102 CYS A CA 1
ATOM 830 C C . CYS A 1 102 ? -6.847 6.650 13.688 1.00 83.56 102 CYS A C 1
ATOM 832 O O . CYS A 1 102 ? -5.754 6.720 13.126 1.00 83.56 102 CYS A O 1
ATOM 834 N N . ASN A 1 103 ? -7.049 7.241 14.864 1.00 84.88 103 ASN A N 1
ATOM 835 C CA . ASN A 1 103 ? -6.072 8.130 15.497 1.00 84.88 103 ASN A CA 1
ATOM 836 C C . ASN A 1 103 ? -4.783 7.417 15.919 1.00 84.88 103 ASN A C 1
ATOM 838 O O . ASN A 1 103 ? -3.753 8.063 16.085 1.00 84.88 103 ASN A O 1
ATOM 842 N N . THR A 1 104 ? -4.792 6.087 16.051 1.00 82.69 104 THR A N 1
ATOM 843 C CA . THR A 1 104 ? -3.591 5.340 16.455 1.00 82.69 104 THR A CA 1
ATOM 844 C C . THR A 1 104 ? -2.499 5.340 15.374 1.00 82.69 104 THR A C 1
ATOM 846 O O . THR A 1 104 ? -1.324 5.156 15.690 1.00 82.69 104 THR A O 1
ATOM 849 N N . LEU A 1 105 ? -2.865 5.564 14.107 1.00 81.25 105 LEU A N 1
ATOM 850 C CA . LEU A 1 105 ? -1.916 5.685 12.995 1.00 81.25 105 LEU A CA 1
ATOM 851 C C . LEU A 1 105 ? -1.482 7.132 12.709 1.00 81.25 105 LEU A C 1
ATOM 853 O O . LEU A 1 105 ? -0.586 7.334 11.887 1.00 81.25 105 LEU A O 1
ATOM 857 N N . ARG A 1 106 ? -2.111 8.126 13.349 1.00 80.31 106 ARG A N 1
ATOM 858 C CA . ARG A 1 106 ? -1.846 9.545 13.084 1.00 80.31 106 ARG A CA 1
ATOM 859 C C . ARG A 1 106 ? -0.519 9.997 13.679 1.00 80.31 106 ARG A C 1
ATOM 861 O O . ARG A 1 106 ? -0.088 9.542 14.739 1.00 80.31 106 ARG A O 1
ATOM 868 N N . GLU A 1 107 ? 0.116 10.925 12.984 1.00 71.75 107 GLU A N 1
ATOM 869 C CA . GLU A 1 107 ? 1.204 11.721 13.523 1.00 71.75 107 GLU A CA 1
ATOM 870 C C . GLU A 1 107 ? 0.644 12.689 14.574 1.00 71.75 107 GLU A C 1
ATOM 872 O O . GLU A 1 107 ? -0.388 13.318 14.369 1.00 71.75 107 GLU A O 1
ATOM 877 N N . LYS A 1 108 ? 1.294 12.795 15.739 1.00 67.38 108 LYS A N 1
ATOM 878 C CA . LYS A 1 108 ? 0.736 13.537 16.887 1.00 67.38 108 LYS A CA 1
ATOM 879 C C . LYS A 1 108 ? 0.570 15.041 16.637 1.00 67.38 108 LYS A C 1
ATOM 881 O O . LYS A 1 108 ? -0.153 15.688 17.385 1.00 67.38 108 LYS A O 1
ATOM 886 N N . GLU A 1 109 ? 1.259 15.578 15.634 1.00 59.75 109 GLU A N 1
ATOM 887 C CA . GLU A 1 109 ? 1.320 17.013 15.340 1.00 59.75 109 GLU A CA 1
ATOM 888 C C . GLU A 1 109 ? 0.441 17.433 14.150 1.00 59.75 109 GLU A C 1
ATOM 890 O O . GLU A 1 109 ? 0.242 18.626 13.942 1.00 59.75 109 GLU A O 1
ATOM 895 N N . TRP A 1 110 ? -0.115 16.483 13.388 1.00 56.97 110 TRP A N 1
ATOM 896 C CA . TRP A 1 110 ? -0.846 16.766 12.149 1.00 56.97 110 TRP A CA 1
ATOM 897 C C . TRP A 1 110 ? -2.109 15.913 12.049 1.00 56.97 110 TRP A C 1
ATOM 899 O O . TRP A 1 110 ? -2.046 14.692 12.172 1.00 56.97 110 TRP A O 1
ATOM 909 N N . ASP A 1 111 ? -3.251 16.550 11.775 1.00 57.09 111 ASP A N 1
ATOM 910 C CA . ASP A 1 111 ? -4.555 15.880 11.858 1.00 57.09 111 ASP A CA 1
ATOM 911 C C . ASP A 1 111 ? -4.746 14.801 10.770 1.00 57.09 111 ASP A C 1
ATOM 913 O O . ASP A 1 111 ? -5.367 13.775 11.020 1.00 57.09 111 ASP A O 1
ATOM 917 N N . ASP A 1 112 ? -4.108 14.946 9.602 1.00 57.56 112 ASP A N 1
ATOM 918 C CA . ASP A 1 112 ? -4.315 14.040 8.457 1.00 57.56 112 ASP A CA 1
ATOM 919 C C . ASP A 1 112 ? -3.085 13.213 8.048 1.00 57.56 112 ASP A C 1
ATOM 921 O O . ASP A 1 112 ? -3.152 12.427 7.099 1.00 57.56 112 ASP A O 1
ATOM 925 N N . ARG A 1 113 ? -1.945 13.351 8.739 1.00 72.31 113 ARG A N 1
ATOM 926 C CA . ARG A 1 113 ? -0.725 12.611 8.377 1.00 72.31 113 ARG A CA 1
ATOM 927 C C . ARG A 1 113 ? -0.628 11.294 9.129 1.00 72.31 113 ARG A C 1
ATOM 929 O O . ARG A 1 113 ? -0.825 11.224 10.340 1.00 72.31 113 ARG A O 1
ATOM 936 N N . VAL A 1 114 ? -0.293 10.235 8.402 1.00 80.56 114 VAL A N 1
ATOM 937 C CA . VAL A 1 114 ? 0.064 8.937 8.980 1.00 80.56 114 VAL A CA 1
ATOM 938 C C . VAL A 1 114 ? 1.550 8.952 9.318 1.00 80.56 114 VAL A C 1
ATOM 940 O O . VAL A 1 114 ? 2.364 9.367 8.500 1.00 80.56 114 VAL A O 1
ATOM 943 N N . SER A 1 115 ? 1.915 8.476 10.509 1.00 87.75 115 SER A N 1
ATOM 944 C CA . SER A 1 115 ? 3.327 8.340 10.878 1.00 87.75 115 SER A CA 1
ATOM 945 C C . SER A 1 115 ? 3.949 7.135 10.165 1.00 87.75 115 SER A C 1
ATOM 947 O O . SER A 1 115 ? 3.620 5.984 10.472 1.00 87.75 115 SER A O 1
ATOM 949 N N . ASP A 1 116 ? 4.887 7.392 9.250 1.00 88.12 116 ASP A N 1
ATOM 950 C CA . ASP A 1 116 ? 5.674 6.357 8.566 1.00 88.12 116 ASP A CA 1
ATOM 951 C C . ASP A 1 116 ? 6.376 5.431 9.566 1.00 88.12 116 ASP A C 1
ATOM 953 O O . ASP A 1 116 ? 6.316 4.205 9.435 1.00 88.12 116 ASP A O 1
ATOM 957 N N . GLU A 1 117 ? 6.988 6.002 10.610 1.00 88.19 117 GLU A N 1
ATOM 958 C CA . GLU A 1 117 ? 7.656 5.221 11.654 1.00 88.19 117 GLU A CA 1
ATOM 959 C C . GLU A 1 117 ? 6.669 4.273 12.339 1.00 88.19 117 GLU A C 1
ATOM 961 O O . GLU A 1 117 ? 6.964 3.086 12.490 1.00 88.19 117 GLU A O 1
ATOM 966 N N . GLN A 1 118 ? 5.484 4.765 12.713 1.00 89.88 118 GLN A N 1
ATOM 967 C CA . GLN A 1 118 ? 4.462 3.955 13.369 1.00 89.88 118 GLN A CA 1
ATOM 968 C C . GLN A 1 118 ? 3.921 2.860 12.438 1.00 89.88 118 GLN A C 1
ATOM 970 O O . GLN A 1 118 ? 3.767 1.711 12.862 1.00 89.88 118 GLN A O 1
ATOM 975 N N . CYS A 1 119 ? 3.679 3.184 11.165 1.00 92.88 119 CYS A N 1
ATOM 976 C CA . CYS A 1 119 ? 3.228 2.233 10.152 1.00 92.88 119 CYS A CA 1
ATOM 977 C C . CYS A 1 119 ? 4.248 1.094 9.972 1.00 92.88 119 CYS A C 1
ATOM 979 O O . CYS A 1 119 ? 3.916 -0.084 10.144 1.00 92.88 119 CYS A O 1
ATOM 981 N N . VAL A 1 120 ? 5.519 1.437 9.739 1.00 92.75 120 VAL A N 1
ATOM 982 C CA . VAL A 1 120 ? 6.616 0.468 9.586 1.00 92.75 120 VAL A CA 1
ATOM 983 C C . VAL A 1 120 ? 6.831 -0.338 10.865 1.00 92.75 120 VAL A C 1
ATOM 985 O O . VAL A 1 120 ? 7.050 -1.551 10.809 1.00 92.75 120 VAL A O 1
ATOM 988 N N . MET A 1 121 ? 6.733 0.308 12.029 1.00 93.25 121 MET A N 1
ATOM 989 C CA . MET A 1 121 ? 6.833 -0.339 13.332 1.00 93.25 121 MET A CA 1
ATOM 990 C C . MET A 1 121 ? 5.779 -1.440 13.481 1.00 93.25 121 MET A C 1
ATOM 992 O O . MET A 1 121 ? 6.133 -2.582 13.783 1.00 93.25 121 MET A O 1
ATOM 996 N N . ILE A 1 122 ? 4.506 -1.125 13.235 1.00 94.94 122 ILE A N 1
ATOM 997 C CA . ILE A 1 122 ? 3.394 -2.082 13.308 1.00 94.94 122 ILE A CA 1
ATOM 998 C C . ILE A 1 122 ? 3.613 -3.219 12.305 1.00 94.94 122 ILE A C 1
ATOM 1000 O O . ILE A 1 122 ? 3.547 -4.393 12.668 1.00 94.94 122 ILE A O 1
ATOM 1004 N N . MET A 1 123 ? 3.937 -2.895 11.053 1.00 96.62 123 MET A N 1
ATOM 1005 C CA . MET A 1 123 ? 4.089 -3.878 9.974 1.00 96.62 123 MET A CA 1
ATOM 1006 C C . MET A 1 123 ? 5.375 -4.715 10.056 1.00 96.62 123 MET A C 1
ATOM 1008 O O . MET A 1 123 ? 5.543 -5.672 9.298 1.00 96.62 123 MET A O 1
ATOM 1012 N N . SER A 1 124 ? 6.266 -4.427 11.007 1.00 94.81 124 SER A N 1
ATOM 1013 C CA . SER A 1 124 ? 7.485 -5.212 11.235 1.00 94.81 124 SER A CA 1
ATOM 1014 C C . SER A 1 124 ? 7.233 -6.632 11.767 1.00 94.81 124 SER A C 1
ATOM 1016 O O . SER A 1 124 ? 8.162 -7.440 11.802 1.00 94.81 124 SER A O 1
ATOM 1018 N N . VAL A 1 125 ? 5.994 -6.956 12.161 1.00 96.12 125 VAL A N 1
ATOM 1019 C CA . VAL A 1 125 ? 5.574 -8.280 12.651 1.00 96.12 125 VAL A CA 1
ATOM 1020 C C . VAL A 1 125 ? 4.401 -8.846 11.840 1.00 96.12 125 VAL A C 1
ATOM 1022 O O . VAL A 1 125 ? 3.545 -8.104 11.354 1.00 96.12 125 VAL A O 1
ATOM 1025 N N . ARG A 1 126 ? 4.306 -10.182 11.733 1.00 97.38 126 ARG A N 1
ATOM 1026 C CA . ARG A 1 126 ? 3.243 -10.898 10.994 1.00 97.38 126 ARG A CA 1
ATOM 1027 C C . ARG A 1 126 ? 1.828 -10.416 11.320 1.00 97.38 126 ARG A C 1
ATOM 1029 O O . ARG A 1 126 ? 1.046 -10.110 10.422 1.00 97.38 126 ARG A O 1
ATOM 1036 N N . LYS A 1 127 ? 1.500 -10.337 12.616 1.00 97.44 127 LYS A N 1
ATOM 1037 C CA . LYS A 1 127 ? 0.167 -9.928 13.093 1.00 97.44 127 LYS A CA 1
ATOM 1038 C C . LYS A 1 127 ? -0.139 -8.466 12.757 1.00 97.44 127 LYS A C 1
ATOM 1040 O O . LYS A 1 127 ? -1.285 -8.154 12.458 1.00 97.44 127 LYS A O 1
ATOM 1045 N N . GLY A 1 128 ? 0.878 -7.608 12.726 1.00 97.19 128 GLY A N 1
ATOM 1046 C CA . GLY A 1 128 ? 0.753 -6.200 12.356 1.00 97.19 128 GLY A CA 1
ATOM 1047 C C . GLY A 1 128 ? 0.470 -5.991 10.866 1.00 97.19 128 GLY A C 1
ATOM 1048 O O . GLY A 1 128 ? -0.398 -5.200 10.522 1.00 97.19 128 GLY A O 1
ATOM 1049 N N . LYS A 1 129 ? 1.089 -6.777 9.974 1.00 97.50 129 LYS A N 1
ATOM 1050 C CA . LYS A 1 129 ? 0.736 -6.787 8.536 1.00 97.50 129 LYS A CA 1
ATOM 1051 C C . LYS A 1 129 ? -0.735 -7.163 8.317 1.00 97.50 129 LYS A C 1
ATOM 1053 O O . LYS A 1 129 ? -1.451 -6.488 7.582 1.00 97.50 129 LYS A O 1
ATOM 1058 N N . ARG A 1 130 ? -1.216 -8.189 9.031 1.00 97.12 130 ARG A N 1
ATOM 1059 C CA . ARG A 1 130 ? -2.637 -8.583 9.014 1.00 97.12 130 ARG A CA 1
ATOM 1060 C C . ARG A 1 130 ? -3.560 -7.522 9.616 1.00 97.12 130 ARG A C 1
ATOM 1062 O O . ARG A 1 130 ? -4.669 -7.349 9.129 1.00 97.12 130 ARG A O 1
ATOM 1069 N N . LEU A 1 131 ? -3.122 -6.858 10.685 1.00 97.06 131 LEU A N 1
ATOM 1070 C CA . LEU A 1 131 ? -3.850 -5.761 11.321 1.00 97.06 131 LEU A CA 1
ATOM 1071 C C . LEU A 1 131 ? -4.077 -4.619 10.325 1.00 97.06 131 LEU A C 1
ATOM 1073 O O . LEU A 1 131 ? -5.221 -4.234 10.137 1.00 97.06 131 LEU A O 1
ATOM 1077 N N . ILE A 1 132 ? -3.026 -4.139 9.648 1.00 96.56 132 ILE A N 1
ATOM 1078 C CA . ILE A 1 132 ? -3.141 -3.053 8.659 1.00 96.56 132 ILE A CA 1
ATOM 1079 C C . ILE A 1 132 ? -4.056 -3.447 7.493 1.00 96.56 132 ILE A C 1
ATOM 1081 O O . ILE A 1 132 ? -4.943 -2.678 7.139 1.00 96.56 132 ILE A O 1
ATOM 1085 N N . SER A 1 133 ? -3.911 -4.664 6.957 1.00 97.25 133 SER A N 1
ATOM 1086 C CA . SER A 1 133 ? -4.798 -5.192 5.905 1.00 97.25 133 SER A CA 1
ATOM 1087 C C . SER A 1 133 ? -6.280 -5.141 6.309 1.00 97.25 133 SER A C 1
ATOM 1089 O O . SER A 1 133 ? -7.107 -4.624 5.565 1.00 97.25 133 SER A O 1
ATOM 1091 N N . ARG A 1 134 ? -6.619 -5.587 7.526 1.00 96.38 134 ARG A N 1
ATOM 1092 C CA . ARG A 1 134 ? -8.002 -5.563 8.037 1.00 96.38 134 ARG A CA 1
ATOM 1093 C C . ARG A 1 134 ? -8.490 -4.175 8.451 1.00 96.38 134 ARG A C 1
ATOM 1095 O O . ARG A 1 134 ? -9.693 -3.991 8.584 1.00 96.38 134 ARG A O 1
ATOM 1102 N N . LEU A 1 135 ? -7.573 -3.252 8.727 1.00 94.62 135 LEU A N 1
ATOM 1103 C CA . LEU A 1 135 ? -7.870 -1.898 9.184 1.00 94.62 135 LEU A CA 1
ATOM 1104 C C . LEU A 1 135 ? -8.218 -0.965 8.022 1.00 94.62 135 LEU A C 1
ATOM 1106 O O . LEU A 1 135 ? -9.107 -0.138 8.178 1.00 94.62 135 LEU A O 1
ATOM 1110 N N . LEU A 1 136 ? -7.541 -1.106 6.877 1.00 94.88 136 LEU A N 1
ATOM 1111 C CA . LEU A 1 136 ? -7.694 -0.233 5.705 1.00 94.88 136 LEU A CA 1
ATOM 1112 C C . LEU A 1 136 ? -9.160 0.074 5.322 1.00 94.88 136 LEU A C 1
ATOM 1114 O O . LEU 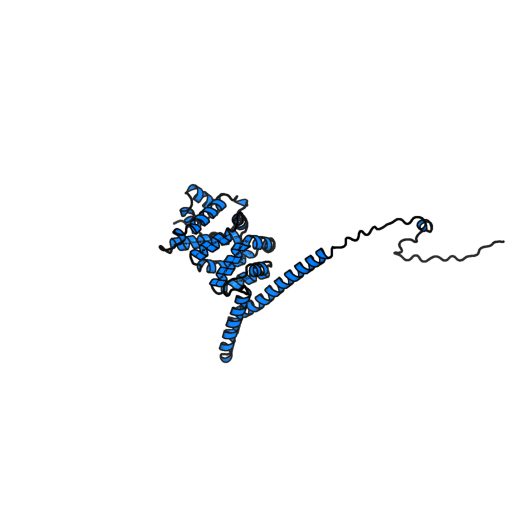A 1 136 ? -9.453 1.253 5.144 1.00 94.88 136 LEU A O 1
ATOM 1118 N N . PRO A 1 137 ? -10.095 -0.902 5.273 1.00 93.94 137 PRO A N 1
ATOM 1119 C CA . PRO A 1 137 ? -11.497 -0.631 4.925 1.00 93.94 137 PRO A CA 1
ATOM 1120 C C . PRO A 1 137 ? -12.260 0.263 5.916 1.00 93.94 137 PRO A C 1
ATOM 1122 O O . PRO A 1 137 ? -13.318 0.780 5.574 1.00 93.94 137 PRO A O 1
ATOM 1125 N N . PHE A 1 138 ? -11.756 0.428 7.143 1.00 91.50 138 PHE A N 1
ATOM 1126 C CA . PHE A 1 138 ? -12.376 1.248 8.191 1.00 91.50 138 PHE A CA 1
ATOM 1127 C C . PHE A 1 138 ? -11.770 2.652 8.283 1.00 91.50 138 PHE A C 1
ATOM 1129 O O . PHE A 1 138 ? -12.260 3.480 9.051 1.00 91.50 138 PHE A O 1
ATOM 1136 N N . LEU A 1 139 ? -10.690 2.924 7.544 1.00 91.44 139 LEU A N 1
ATOM 1137 C CA . LEU A 1 139 ? -10.042 4.228 7.554 1.00 91.44 139 LEU A CA 1
ATOM 1138 C C . LEU A 1 139 ? -10.780 5.205 6.626 1.00 91.44 139 LEU A C 1
ATOM 1140 O O . LEU A 1 139 ? -11.191 4.820 5.530 1.00 91.44 139 LEU A O 1
ATOM 1144 N N . PRO A 1 140 ? -10.882 6.493 6.999 1.00 91.12 140 PRO A N 1
ATOM 1145 C CA . PRO A 1 140 ? -11.270 7.544 6.067 1.00 91.12 140 PRO A CA 1
ATOM 1146 C C . PRO A 1 140 ? -10.374 7.538 4.823 1.00 91.12 140 PRO A C 1
ATOM 1148 O O . PRO A 1 140 ? -9.168 7.312 4.933 1.00 91.12 140 PRO A O 1
ATOM 1151 N N . SER A 1 141 ? -10.939 7.856 3.654 1.00 93.00 141 SER A N 1
ATOM 1152 C CA . SER A 1 141 ? -10.224 7.809 2.366 1.00 93.00 141 SER A CA 1
ATOM 1153 C C . SER A 1 141 ? -8.857 8.518 2.372 1.00 93.00 141 SER A C 1
ATOM 1155 O O . SER A 1 141 ? -7.895 7.898 1.913 1.00 93.00 141 SER A O 1
ATOM 1157 N N . PRO A 1 142 ? -8.699 9.742 2.927 1.00 92.19 142 PRO A N 1
ATOM 1158 C CA . PRO A 1 142 ? -7.390 10.401 2.977 1.00 92.19 142 PRO A CA 1
ATOM 1159 C C . PRO A 1 142 ? -6.372 9.624 3.817 1.00 92.19 142 PRO A C 1
ATOM 1161 O O . PRO A 1 142 ? -5.202 9.514 3.458 1.00 92.19 142 PRO A O 1
ATOM 1164 N N . GLN A 1 143 ? -6.827 9.026 4.919 1.00 91.62 143 GLN A N 1
ATOM 1165 C CA . GLN A 1 143 ? -5.969 8.262 5.809 1.00 91.62 143 GLN A CA 1
ATOM 1166 C C . GLN A 1 143 ? -5.591 6.904 5.209 1.00 91.62 143 GLN A C 1
ATOM 1168 O O . GLN A 1 143 ? -4.440 6.487 5.322 1.00 91.62 143 GLN A O 1
ATOM 1173 N N . ALA A 1 144 ? -6.529 6.225 4.543 1.00 95.12 144 ALA A N 1
ATOM 1174 C CA . ALA A 1 144 ? -6.248 4.994 3.814 1.00 95.12 144 ALA A CA 1
ATOM 1175 C C . ALA A 1 144 ? -5.193 5.239 2.723 1.00 95.12 144 ALA A C 1
ATOM 1177 O O . ALA A 1 144 ? -4.205 4.506 2.649 1.00 95.12 144 ALA A O 1
ATOM 1178 N N . ALA A 1 145 ? -5.348 6.318 1.947 1.00 96.19 145 ALA A N 1
ATOM 1179 C CA . ALA A 1 145 ? -4.363 6.743 0.957 1.00 96.19 145 ALA A CA 1
ATOM 1180 C C . ALA A 1 145 ? -2.995 7.014 1.604 1.00 96.19 145 ALA A C 1
ATOM 1182 O O . ALA A 1 145 ? -1.990 6.472 1.151 1.00 96.19 145 ALA A O 1
ATOM 1183 N N . ALA A 1 146 ? -2.947 7.754 2.716 1.00 94.25 146 ALA A N 1
ATOM 1184 C CA . ALA A 1 146 ? -1.704 8.020 3.441 1.00 94.25 146 ALA A CA 1
ATOM 1185 C C . ALA A 1 146 ? -1.008 6.738 3.945 1.00 94.25 146 ALA A C 1
ATOM 1187 O O . ALA A 1 146 ? 0.217 6.640 3.870 1.00 94.25 146 ALA A O 1
ATOM 1188 N N . VAL A 1 147 ? -1.758 5.722 4.395 1.00 95.75 147 VAL A N 1
ATOM 1189 C CA . VAL A 1 147 ? -1.191 4.404 4.741 1.00 95.75 147 VAL A CA 1
ATOM 1190 C C . VAL A 1 147 ? -0.581 3.725 3.511 1.00 95.75 147 VAL A C 1
ATOM 1192 O O . VAL A 1 147 ? 0.526 3.198 3.598 1.00 95.75 147 VAL A O 1
ATOM 1195 N N . VAL A 1 148 ? -1.259 3.747 2.359 1.00 97.75 148 VAL A N 1
ATOM 1196 C CA . VAL A 1 148 ? -0.739 3.159 1.109 1.00 97.75 148 VAL A CA 1
ATOM 1197 C C . VAL A 1 148 ? 0.517 3.890 0.617 1.00 97.75 148 VAL A C 1
ATOM 1199 O O . VAL A 1 148 ? 1.475 3.239 0.190 1.00 97.75 148 VAL A O 1
ATOM 1202 N N . MET A 1 149 ? 0.568 5.217 0.759 1.00 96.56 149 MET A N 1
ATOM 1203 C CA . MET A 1 149 ? 1.762 6.027 0.487 1.00 96.56 149 MET A CA 1
ATOM 1204 C C . MET A 1 149 ? 2.928 5.628 1.401 1.00 96.56 149 MET A C 1
ATOM 1206 O O . MET A 1 149 ? 4.025 5.347 0.916 1.00 96.56 149 MET A O 1
ATOM 1210 N N . ALA A 1 150 ? 2.684 5.519 2.712 1.00 95.62 150 ALA A N 1
ATOM 1211 C CA . ALA A 1 150 ? 3.692 5.103 3.688 1.00 95.62 150 ALA A CA 1
ATOM 1212 C C . ALA A 1 150 ? 4.223 3.685 3.408 1.00 95.62 150 ALA A C 1
ATOM 1214 O O . ALA A 1 150 ? 5.432 3.447 3.488 1.00 95.62 150 ALA A O 1
ATOM 1215 N N . ILE A 1 151 ? 3.341 2.748 3.034 1.00 97.00 151 ILE A N 1
ATOM 1216 C CA . ILE A 1 151 ? 3.723 1.388 2.625 1.00 97.00 151 ILE A CA 1
ATOM 1217 C C . ILE A 1 151 ? 4.619 1.430 1.388 1.00 97.00 151 ILE A C 1
ATOM 1219 O O . ILE A 1 151 ? 5.638 0.743 1.370 1.00 97.00 151 ILE A O 1
ATOM 1223 N N . SER A 1 152 ? 4.259 2.224 0.378 1.00 97.00 152 SER A N 1
ATOM 1224 C CA . SER A 1 152 ? 4.988 2.301 -0.895 1.00 97.00 152 SER A CA 1
ATOM 1225 C C . SER A 1 152 ? 6.389 2.874 -0.708 1.00 97.00 152 SER A C 1
ATOM 1227 O O . SER A 1 152 ? 7.364 2.241 -1.111 1.00 97.00 152 SER A O 1
ATOM 1229 N N . ARG A 1 153 ? 6.503 3.987 0.025 1.00 94.94 153 ARG A N 1
ATOM 1230 C CA . ARG A 1 153 ? 7.782 4.626 0.365 1.00 94.94 153 ARG A CA 1
ATOM 1231 C C . ARG A 1 153 ? 8.713 3.712 1.161 1.00 94.94 153 ARG A C 1
ATOM 1233 O O . ARG A 1 153 ? 9.924 3.721 0.970 1.00 94.94 153 ARG A O 1
ATOM 1240 N N . ASN A 1 154 ? 8.154 2.895 2.055 1.00 95.56 154 ASN A N 1
ATOM 1241 C CA . ASN A 1 154 ? 8.921 2.022 2.948 1.00 95.56 154 ASN A CA 1
ATOM 1242 C C . ASN A 1 154 ? 8.955 0.554 2.491 1.00 95.56 154 ASN A C 1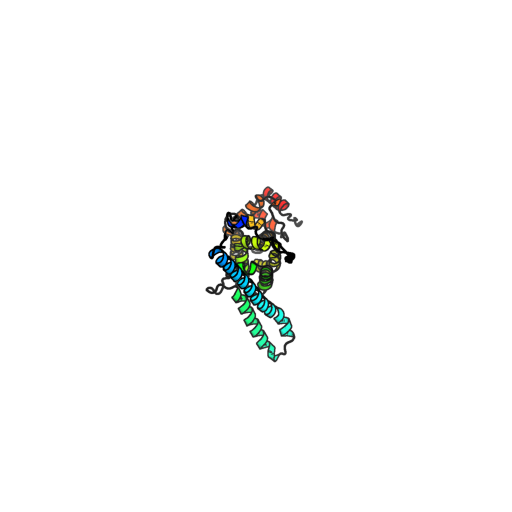
ATOM 1244 O O . ASN A 1 154 ? 9.397 -0.329 3.242 1.00 95.56 154 ASN A O 1
ATOM 1248 N N . LEU A 1 155 ? 8.520 0.264 1.263 1.00 96.12 155 LEU A N 1
ATOM 1249 C CA . LEU A 1 155 ? 8.339 -1.100 0.778 1.00 96.12 155 LEU A CA 1
ATOM 1250 C C . LEU A 1 155 ? 9.619 -1.953 0.855 1.00 96.12 155 LEU A C 1
ATOM 1252 O O . LEU A 1 155 ? 9.521 -3.090 1.324 1.00 96.12 155 LEU A O 1
ATOM 1256 N N . PRO A 1 156 ? 10.830 -1.463 0.508 1.00 94.50 156 PRO A N 1
ATOM 1257 C CA . PRO A 1 156 ? 12.048 -2.266 0.644 1.00 94.50 156 PRO A CA 1
ATOM 1258 C C . PRO A 1 156 ? 12.330 -2.704 2.089 1.00 94.50 156 PRO A C 1
ATOM 1260 O O . PRO A 1 156 ? 12.766 -3.833 2.333 1.00 94.50 156 PRO A O 1
ATOM 1263 N N . ALA A 1 157 ? 12.066 -1.836 3.070 1.00 94.31 157 ALA A N 1
ATOM 1264 C CA . ALA A 1 157 ? 12.228 -2.166 4.483 1.00 94.31 157 ALA A CA 1
ATOM 1265 C C . ALA A 1 157 ? 11.192 -3.208 4.931 1.00 94.31 157 ALA A C 1
ATOM 1267 O O . ALA A 1 157 ? 11.548 -4.190 5.591 1.00 94.31 157 ALA A O 1
ATOM 1268 N N . LEU A 1 158 ? 9.931 -3.039 4.524 1.00 96.31 158 LEU A N 1
ATOM 1269 C CA . LEU A 1 158 ? 8.850 -3.982 4.814 1.00 96.31 158 LEU A CA 1
ATOM 1270 C C . LEU A 1 158 ? 9.098 -5.352 4.171 1.00 96.31 158 LEU A C 1
ATOM 1272 O O . LEU A 1 158 ? 8.968 -6.374 4.843 1.00 96.31 158 LEU A O 1
ATOM 1276 N N . ALA A 1 159 ? 9.547 -5.387 2.916 1.00 95.31 159 ALA A N 1
ATOM 1277 C CA . ALA A 1 159 ? 9.891 -6.610 2.196 1.00 95.31 159 ALA A CA 1
ATOM 1278 C C . ALA A 1 159 ? 10.999 -7.401 2.909 1.00 95.31 159 ALA A C 1
ATOM 1280 O O . ALA A 1 159 ? 10.891 -8.618 3.072 1.00 95.31 159 ALA A O 1
ATOM 1281 N N . LYS A 1 160 ? 12.033 -6.717 3.425 1.00 94.88 160 LYS A N 1
ATOM 1282 C CA . LYS A 1 160 ? 13.082 -7.358 4.240 1.00 94.88 160 LYS A CA 1
ATOM 1283 C C . LYS A 1 160 ? 12.508 -7.994 5.511 1.00 94.88 160 LYS A C 1
ATOM 1285 O O . LYS A 1 160 ? 12.920 -9.095 5.874 1.00 94.88 160 LYS A O 1
ATOM 1290 N N . LYS A 1 161 ? 11.555 -7.330 6.176 1.00 95.00 161 LYS A N 1
ATOM 1291 C CA . LYS A 1 161 ? 10.864 -7.854 7.372 1.00 95.00 161 LYS A CA 1
ATOM 1292 C C . LYS A 1 161 ? 9.841 -8.947 7.051 1.00 95.00 161 LYS A C 1
ATOM 1294 O O . LYS A 1 161 ? 9.482 -9.715 7.936 1.00 95.00 161 LYS A O 1
ATOM 1299 N N . ASP A 1 162 ? 9.380 -9.047 5.808 1.00 96.19 162 ASP A N 1
ATOM 1300 C CA . ASP A 1 162 ? 8.429 -10.067 5.363 1.00 96.19 162 ASP A CA 1
ATOM 1301 C C . ASP A 1 162 ? 9.084 -11.324 4.784 1.00 96.19 162 ASP A C 1
ATOM 1303 O O . ASP A 1 162 ? 8.387 -12.299 4.531 1.00 96.19 162 ASP A O 1
ATOM 1307 N N . LYS A 1 163 ? 10.416 -11.360 4.638 1.00 92.81 163 LYS A N 1
ATOM 1308 C CA . LYS A 1 163 ? 11.129 -12.481 4.000 1.00 92.81 163 LYS A CA 1
ATOM 1309 C C . LYS A 1 163 ? 10.752 -13.856 4.569 1.00 92.81 163 LYS A C 1
ATOM 1311 O O . LYS A 1 163 ? 10.640 -14.804 3.799 1.00 92.81 163 LYS A O 1
ATOM 1316 N N . GLN A 1 164 ? 10.552 -13.960 5.885 1.00 91.56 164 GLN A N 1
ATOM 1317 C CA . GLN A 1 164 ? 10.149 -15.209 6.548 1.00 91.56 164 GLN A CA 1
ATOM 1318 C C . GLN A 1 164 ? 8.631 -15.431 6.552 1.00 91.56 164 GLN A C 1
ATOM 1320 O O . GLN A 1 164 ? 8.182 -16.565 6.444 1.00 91.56 164 GLN A O 1
ATOM 1325 N N . ASP A 1 165 ? 7.844 -14.364 6.696 1.00 93.25 165 ASP A N 1
ATOM 1326 C CA . ASP A 1 165 ? 6.394 -14.473 6.864 1.00 93.25 165 ASP A CA 1
ATOM 1327 C C . ASP A 1 165 ? 5.651 -14.679 5.542 1.00 93.25 165 ASP A C 1
ATOM 1329 O O . ASP A 1 165 ? 4.671 -15.426 5.521 1.00 93.25 165 ASP A O 1
ATOM 1333 N N . GLN A 1 166 ? 6.099 -13.995 4.483 1.00 92.44 166 GLN A N 1
ATOM 1334 C CA . GLN A 1 166 ? 5.480 -13.950 3.156 1.00 92.44 166 GLN A CA 1
ATOM 1335 C C . GLN A 1 166 ? 3.982 -13.596 3.208 1.00 92.44 166 GLN A C 1
ATOM 1337 O O . GLN A 1 166 ? 3.157 -14.264 2.586 1.00 92.44 166 GLN A O 1
ATOM 1342 N N . VAL A 1 167 ? 3.611 -12.566 3.983 1.00 96.31 167 VAL A N 1
ATOM 1343 C CA . VAL A 1 167 ? 2.202 -12.162 4.188 1.00 96.31 167 VAL A CA 1
ATOM 1344 C C . VAL A 1 167 ? 1.858 -10.766 3.697 1.00 96.31 167 VAL A C 1
ATOM 1346 O O . VAL A 1 167 ? 0.702 -10.362 3.821 1.00 96.31 167 VAL A O 1
ATOM 1349 N N . LEU A 1 168 ? 2.805 -10.009 3.133 1.00 96.50 168 LEU A N 1
ATOM 1350 C CA . LEU A 1 168 ? 2.484 -8.691 2.568 1.00 96.50 168 LEU A CA 1
ATOM 1351 C C . LEU A 1 168 ? 1.397 -8.765 1.485 1.00 96.50 168 LEU A C 1
ATOM 1353 O O . LEU A 1 168 ? 0.632 -7.821 1.326 1.00 96.50 168 LEU A O 1
ATOM 1357 N N . CYS A 1 169 ? 1.253 -9.905 0.804 1.00 96.06 169 CYS A N 1
ATOM 1358 C CA . CYS A 1 169 ? 0.191 -10.139 -0.174 1.00 96.06 169 CYS A CA 1
ATOM 1359 C C . CYS A 1 169 ? -1.237 -9.979 0.383 1.00 96.06 169 CYS A C 1
ATOM 1361 O O . CYS A 1 169 ? -2.142 -9.687 -0.392 1.00 96.06 169 CYS A O 1
ATOM 1363 N N . TRP A 1 170 ? -1.458 -10.088 1.700 1.00 96.44 170 TRP A N 1
ATOM 1364 C CA . TRP A 1 170 ? -2.769 -9.823 2.316 1.00 96.44 170 TRP A CA 1
ATOM 1365 C C . TRP A 1 170 ? -3.225 -8.366 2.187 1.00 96.44 170 TRP A C 1
ATOM 1367 O O . TRP A 1 170 ? -4.387 -8.062 2.438 1.00 96.44 170 TRP A O 1
ATOM 1377 N N . LEU A 1 171 ? -2.324 -7.452 1.829 1.00 97.88 171 LEU A N 1
ATOM 1378 C CA . LEU A 1 171 ? -2.663 -6.053 1.591 1.00 97.88 171 LEU A CA 1
ATOM 1379 C C . LEU A 1 171 ? -3.280 -5.827 0.211 1.00 97.88 171 LEU A C 1
ATOM 1381 O O . LEU A 1 171 ? -3.897 -4.794 0.012 1.00 97.88 171 LEU A O 1
ATOM 1385 N N . VAL A 1 172 ? -3.138 -6.754 -0.739 1.00 97.31 172 VAL A N 1
ATOM 1386 C CA . VAL A 1 172 ? -3.550 -6.506 -2.130 1.00 97.31 172 VAL A CA 1
ATOM 1387 C C . VAL A 1 172 ? -5.044 -6.222 -2.245 1.00 97.31 172 VAL A C 1
ATOM 1389 O O . VAL A 1 172 ? -5.425 -5.225 -2.851 1.00 97.31 172 VAL A O 1
ATOM 1392 N N . GLU A 1 173 ? -5.874 -7.052 -1.617 1.00 97.19 173 GLU A N 1
ATOM 1393 C CA . GLU A 1 173 ? -7.330 -6.894 -1.625 1.00 97.19 173 GLU A CA 1
ATOM 1394 C C . GLU A 1 173 ? -7.791 -5.549 -1.025 1.00 97.19 173 GLU A C 1
ATOM 1396 O O . GLU A 1 173 ? -8.501 -4.825 -1.717 1.00 97.19 173 GLU A O 1
ATOM 1401 N N . PRO A 1 174 ? -7.368 -5.138 0.189 1.00 97.56 174 PRO A N 1
ATOM 1402 C CA . PRO A 1 174 ? -7.785 -3.851 0.749 1.00 97.56 174 PRO A CA 1
ATOM 1403 C C . PRO A 1 174 ? -7.102 -2.626 0.120 1.00 97.56 174 PRO A C 1
ATOM 1405 O O . PRO A 1 174 ? -7.636 -1.528 0.232 1.00 97.56 174 PRO A O 1
ATOM 1408 N N . VAL A 1 175 ? -5.940 -2.768 -0.530 1.00 98.31 175 VAL A N 1
ATOM 1409 C CA . VAL A 1 175 ? -5.243 -1.644 -1.188 1.00 98.31 175 VAL A CA 1
ATOM 1410 C C . VAL A 1 175 ? -5.847 -1.313 -2.555 1.00 98.31 175 VAL A C 1
ATOM 1412 O O . VAL A 1 175 ? -5.897 -0.141 -2.922 1.00 98.31 175 VAL A O 1
ATOM 1415 N N . ALA A 1 176 ? -6.338 -2.307 -3.298 1.00 98.12 176 ALA A N 1
ATOM 1416 C CA . ALA A 1 176 ? -6.944 -2.096 -4.613 1.00 98.12 176 ALA A CA 1
ATOM 1417 C C . ALA A 1 176 ? -8.060 -1.020 -4.640 1.00 98.12 176 ALA A C 1
ATOM 1419 O O . ALA A 1 176 ? -7.946 -0.099 -5.451 1.00 98.12 176 ALA A O 1
ATOM 1420 N N . PRO A 1 177 ? -9.089 -1.045 -3.763 1.00 98.19 177 PRO A N 1
ATOM 1421 C CA . PRO A 1 177 ? -10.123 -0.007 -3.755 1.00 98.19 177 PRO A CA 1
ATOM 1422 C C . PRO A 1 177 ? -9.587 1.364 -3.323 1.00 98.19 177 PRO A C 1
ATOM 1424 O O . PRO A 1 177 ? -10.088 2.386 -3.782 1.00 98.19 177 PRO A O 1
ATOM 1427 N N . VAL A 1 178 ? -8.541 1.408 -2.486 1.00 98.44 178 VAL A N 1
ATOM 1428 C CA . VAL A 1 178 ? -7.887 2.673 -2.119 1.00 98.44 178 VAL A CA 1
ATOM 1429 C C . VAL A 1 178 ? -7.253 3.301 -3.355 1.00 98.44 178 VAL A C 1
ATOM 1431 O O . VAL A 1 178 ? -7.510 4.471 -3.617 1.00 98.44 178 VAL A O 1
ATOM 1434 N N . ILE A 1 179 ? -6.513 2.527 -4.157 1.00 98.38 179 ILE A N 1
ATOM 1435 C CA . ILE A 1 179 ? -5.921 3.001 -5.420 1.00 98.38 179 ILE A CA 1
ATOM 1436 C C . ILE A 1 179 ? -6.999 3.510 -6.388 1.00 98.38 179 ILE A C 1
ATOM 1438 O O . ILE A 1 179 ? -6.842 4.588 -6.950 1.00 98.38 179 ILE A O 1
ATOM 1442 N N . GLN A 1 180 ? -8.113 2.785 -6.529 1.00 96.69 180 GLN A N 1
ATOM 1443 C CA . GLN A 1 180 ? -9.231 3.165 -7.410 1.00 96.69 180 GLN A CA 1
ATOM 1444 C C . GLN A 1 180 ? -9.937 4.466 -6.995 1.00 96.69 180 GLN A C 1
ATOM 1446 O O . GLN A 1 180 ? -10.600 5.099 -7.813 1.00 96.69 180 GLN A O 1
ATOM 1451 N N . SER A 1 181 ? -9.817 4.859 -5.723 1.00 96.19 181 SER A N 1
ATOM 1452 C CA . SER A 1 181 ? -10.388 6.100 -5.185 1.00 96.19 181 SER A CA 1
ATOM 1453 C C . SER A 1 181 ? -9.473 7.325 -5.314 1.00 96.19 181 SER A C 1
ATOM 1455 O O . SER A 1 181 ? -9.906 8.436 -5.010 1.00 96.19 181 SER A O 1
ATOM 1457 N N . LEU A 1 182 ? -8.214 7.148 -5.735 1.00 96.50 182 LEU A N 1
ATOM 1458 C CA . LEU A 1 182 ? -7.255 8.249 -5.832 1.00 96.50 182 LEU A CA 1
ATOM 1459 C C . LEU A 1 182 ? -7.607 9.209 -6.974 1.00 96.50 182 LEU A C 1
ATOM 1461 O O . LEU A 1 182 ? -8.141 8.816 -8.008 1.00 96.50 182 LEU A O 1
ATOM 1465 N N . CYS A 1 183 ? -7.247 10.481 -6.809 1.00 94.50 183 CYS A N 1
ATOM 1466 C CA . CYS A 1 183 ? -7.178 11.416 -7.929 1.00 94.50 183 CYS A CA 1
ATOM 1467 C C . CYS A 1 183 ? -5.902 11.183 -8.757 1.00 94.50 183 CYS A C 1
ATOM 1469 O O . CYS A 1 183 ? -4.960 10.532 -8.298 1.00 94.50 183 CYS A O 1
ATOM 1471 N N . SER A 1 184 ? -5.847 11.762 -9.960 1.00 94.25 184 SER A N 1
ATOM 1472 C CA . SER A 1 184 ? -4.689 11.669 -10.861 1.00 94.25 184 SER A CA 1
ATOM 1473 C C . SER A 1 184 ? -3.378 12.077 -10.182 1.00 94.25 184 SER A C 1
ATOM 1475 O O . SER A 1 184 ? -2.407 11.330 -10.236 1.00 94.25 184 SER A O 1
ATOM 1477 N N . SER A 1 185 ? -3.361 13.213 -9.477 1.00 94.38 185 SER A N 1
ATOM 1478 C CA . SER A 1 185 ? -2.164 13.695 -8.777 1.00 94.38 185 SER A CA 1
ATOM 1479 C C . SER A 1 185 ? -1.702 12.737 -7.679 1.00 94.38 185 SER A C 1
ATOM 1481 O O . SER A 1 185 ? -0.519 12.413 -7.616 1.00 94.38 185 SER A O 1
ATOM 1483 N N . ALA A 1 186 ? -2.623 12.215 -6.864 1.00 96.25 186 ALA A N 1
ATOM 1484 C CA . ALA A 1 186 ? -2.289 11.259 -5.811 1.00 96.25 186 ALA A CA 1
ATOM 1485 C C . ALA A 1 186 ? -1.806 9.911 -6.372 1.00 96.25 186 ALA A C 1
ATOM 1487 O O . ALA A 1 186 ? -0.956 9.266 -5.763 1.00 96.25 186 ALA A O 1
ATOM 1488 N N . LEU A 1 187 ? -2.311 9.487 -7.536 1.00 97.69 187 LEU A N 1
ATOM 1489 C CA . LEU A 1 187 ? -1.827 8.291 -8.223 1.00 97.69 187 LEU A CA 1
ATOM 1490 C C . LEU A 1 187 ? -0.400 8.487 -8.765 1.00 97.69 187 LEU A C 1
ATOM 1492 O O . LEU A 1 187 ? 0.437 7.594 -8.610 1.00 97.69 187 LEU A O 1
ATOM 1496 N N . THR A 1 188 ? -0.102 9.657 -9.345 1.00 97.31 188 THR A N 1
ATOM 1497 C CA . THR A 1 188 ? 1.260 10.039 -9.755 1.00 97.31 188 THR A CA 1
ATOM 1498 C C . THR A 1 188 ? 2.206 10.063 -8.556 1.00 97.31 188 THR A C 1
ATOM 1500 O O . THR A 1 188 ? 3.283 9.467 -8.611 1.00 97.31 188 THR A O 1
ATOM 1503 N N . ASP A 1 189 ? 1.794 10.698 -7.455 1.00 97.25 189 ASP A N 1
ATOM 1504 C CA . ASP A 1 189 ? 2.580 10.750 -6.221 1.00 97.25 189 ASP A CA 1
ATOM 1505 C C . ASP A 1 189 ? 2.835 9.334 -5.677 1.00 97.25 189 ASP A C 1
ATOM 1507 O O . ASP A 1 189 ? 3.961 9.005 -5.313 1.00 97.25 189 ASP A O 1
ATOM 1511 N N . LEU A 1 190 ? 1.829 8.454 -5.694 1.00 98.31 190 LEU A N 1
ATOM 1512 C CA . LEU A 1 190 ? 1.970 7.061 -5.266 1.00 98.31 190 LEU A CA 1
ATOM 1513 C C . LEU A 1 190 ? 2.977 6.281 -6.119 1.00 98.31 190 LEU A C 1
ATOM 1515 O O . LEU A 1 190 ? 3.810 5.548 -5.577 1.00 98.31 190 LEU A O 1
ATOM 1519 N N . LEU A 1 191 ? 2.932 6.442 -7.445 1.00 98.19 191 LEU A N 1
ATOM 1520 C CA . LEU A 1 191 ? 3.906 5.817 -8.337 1.00 98.19 191 LEU A CA 1
ATOM 1521 C C . LEU A 1 191 ? 5.325 6.331 -8.058 1.00 98.19 191 LEU A C 1
ATOM 1523 O O . LEU A 1 191 ? 6.272 5.542 -8.053 1.00 98.19 191 LEU A O 1
ATOM 1527 N N . GLN A 1 192 ? 5.468 7.629 -7.788 1.00 97.44 192 GLN A N 1
ATOM 1528 C CA . GLN A 1 192 ? 6.746 8.233 -7.424 1.00 97.44 192 GLN A CA 1
ATOM 1529 C C . GLN A 1 192 ? 7.290 7.674 -6.103 1.00 97.44 192 GLN A C 1
ATOM 1531 O O . GLN A 1 192 ? 8.456 7.287 -6.042 1.00 97.44 192 GLN A O 1
ATOM 1536 N N . GLU A 1 193 ? 6.458 7.570 -5.065 1.00 96.75 193 GLU A N 1
ATOM 1537 C CA . GLU A 1 193 ? 6.856 6.994 -3.773 1.00 96.75 193 GLU A CA 1
ATOM 1538 C C . GLU A 1 193 ? 7.270 5.526 -3.892 1.00 96.75 193 GLU A C 1
ATOM 1540 O O . GLU A 1 193 ? 8.204 5.084 -3.222 1.00 96.75 193 GLU A O 1
ATOM 1545 N N . LEU A 1 194 ? 6.599 4.760 -4.759 1.00 97.44 194 LEU A N 1
ATOM 1546 C CA . LEU A 1 194 ? 6.948 3.364 -5.001 1.00 97.44 194 LEU A CA 1
ATOM 1547 C C . LEU A 1 194 ? 8.304 3.228 -5.705 1.00 97.44 194 LEU A C 1
ATOM 1549 O O . LEU A 1 194 ? 9.077 2.333 -5.357 1.00 97.44 194 LEU A O 1
ATOM 1553 N N . GLN A 1 195 ? 8.608 4.110 -6.664 1.00 95.38 195 GLN A N 1
ATOM 1554 C CA . GLN A 1 195 ? 9.910 4.138 -7.337 1.00 95.38 195 GLN A CA 1
ATOM 1555 C C . GLN A 1 195 ? 11.034 4.590 -6.405 1.00 95.38 195 GLN A C 1
ATOM 1557 O O . GLN A 1 195 ? 12.127 4.032 -6.493 1.00 95.38 195 GLN A O 1
ATOM 1562 N N . GLY A 1 196 ? 10.740 5.522 -5.493 1.00 91.69 196 GLY A N 1
ATOM 1563 C CA . GLY A 1 196 ? 11.651 6.011 -4.463 1.00 91.69 196 GLY A CA 1
ATOM 1564 C C . GLY A 1 196 ? 12.964 6.565 -5.014 1.00 91.69 196 GLY A C 1
ATOM 1565 O O . GLY A 1 196 ? 13.018 7.135 -6.103 1.00 91.69 196 GLY A O 1
ATOM 1566 N N . SER A 1 197 ? 14.036 6.419 -4.234 1.00 85.44 197 SER A N 1
ATOM 1567 C CA . SER A 1 197 ? 15.392 6.758 -4.668 1.00 85.44 197 SER A CA 1
ATOM 1568 C C . SER A 1 197 ? 15.989 5.680 -5.582 1.00 85.44 197 SER A C 1
ATOM 1570 O O . SER A 1 197 ? 15.435 4.594 -5.759 1.00 85.44 197 SER A O 1
ATOM 1572 N N . GLU A 1 198 ? 17.147 5.980 -6.171 1.00 84.19 198 GLU A N 1
ATOM 1573 C CA . GLU A 1 198 ? 17.841 5.091 -7.105 1.00 84.19 198 GLU A CA 1
ATOM 1574 C C . GLU A 1 198 ? 17.944 3.641 -6.579 1.00 84.19 198 GLU A C 1
ATOM 1576 O O . GLU A 1 198 ? 18.410 3.384 -5.467 1.00 84.19 198 GLU A O 1
ATOM 1581 N N . GLY A 1 199 ? 17.470 2.679 -7.380 1.00 86.44 199 GLY A N 1
ATOM 1582 C CA . GLY A 1 199 ? 17.490 1.245 -7.064 1.00 86.44 199 GLY A CA 1
ATOM 1583 C C . GLY A 1 199 ? 16.312 0.715 -6.230 1.00 86.44 199 GLY A C 1
ATOM 1584 O O . GLY A 1 199 ? 16.175 -0.507 -6.080 1.00 86.44 199 GLY A O 1
ATOM 1585 N N . GLN A 1 200 ? 15.422 1.573 -5.716 1.00 93.88 200 GLN A N 1
ATOM 1586 C CA . GLN A 1 200 ? 14.233 1.098 -5.002 1.00 93.88 200 GLN A CA 1
ATOM 1587 C C . GLN A 1 200 ? 13.266 0.365 -5.941 1.00 93.88 200 GLN A C 1
ATOM 1589 O O . GLN A 1 200 ? 12.839 -0.735 -5.590 1.00 93.88 200 GLN A O 1
ATOM 1594 N N . LEU A 1 201 ? 12.993 0.881 -7.146 1.00 95.38 201 LEU A N 1
ATOM 1595 C CA . LEU A 1 201 ? 12.135 0.194 -8.123 1.00 95.38 201 LEU A CA 1
ATOM 1596 C C . LEU A 1 201 ? 12.616 -1.237 -8.429 1.00 95.38 201 LEU A C 1
ATOM 1598 O O . LEU A 1 201 ? 11.812 -2.166 -8.405 1.00 95.38 201 LEU A O 1
ATOM 1602 N N . ALA A 1 202 ? 13.921 -1.456 -8.610 1.00 94.00 202 ALA A N 1
ATOM 1603 C CA . ALA A 1 202 ? 14.472 -2.803 -8.780 1.00 94.00 202 ALA A CA 1
ATOM 1604 C C . ALA A 1 202 ? 14.128 -3.709 -7.580 1.00 94.00 202 ALA A C 1
ATOM 1606 O O . ALA A 1 202 ? 13.657 -4.834 -7.746 1.00 94.00 202 ALA A O 1
ATOM 1607 N N . SER A 1 203 ? 14.271 -3.195 -6.351 1.00 93.88 203 SER A N 1
ATOM 1608 C CA . SER A 1 203 ? 13.888 -3.915 -5.125 1.00 93.88 203 SER A CA 1
ATOM 1609 C C . SER A 1 203 ? 12.389 -4.238 -5.067 1.00 93.88 203 SER A C 1
ATOM 1611 O O . SER A 1 203 ? 12.016 -5.302 -4.567 1.00 93.88 203 SER A O 1
ATOM 1613 N N . VAL A 1 204 ? 11.534 -3.350 -5.588 1.00 96.50 204 VAL A N 1
ATOM 1614 C CA . VAL A 1 204 ? 10.089 -3.587 -5.741 1.00 96.50 204 VAL A CA 1
ATOM 1615 C C . VAL A 1 204 ? 9.834 -4.738 -6.714 1.00 96.50 204 VAL A C 1
ATOM 1617 O O . VAL A 1 204 ? 9.047 -5.629 -6.396 1.00 96.50 204 VAL A O 1
ATOM 1620 N N . LEU A 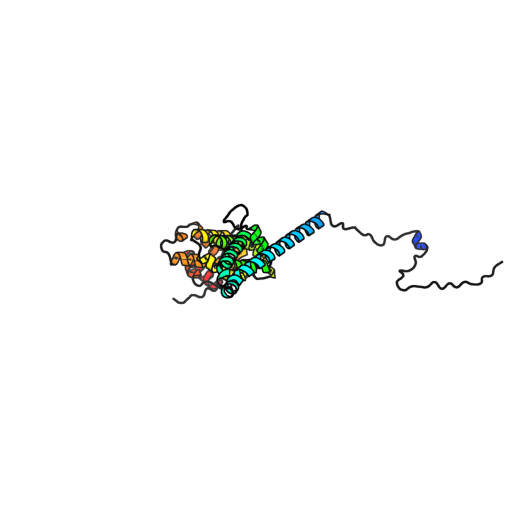1 205 ? 10.541 -4.777 -7.849 1.00 96.31 205 LEU A N 1
ATOM 1621 C CA . LEU A 1 205 ? 10.393 -5.831 -8.859 1.00 96.31 205 LEU A CA 1
ATOM 1622 C C . LEU A 1 205 ? 10.832 -7.217 -8.365 1.00 96.31 205 LEU A C 1
ATOM 1624 O O . LEU A 1 205 ? 10.309 -8.231 -8.820 1.00 96.31 205 LEU A O 1
ATOM 1628 N N . HIS A 1 206 ? 11.724 -7.279 -7.377 1.00 94.81 206 HIS A N 1
ATOM 1629 C CA . HIS A 1 206 ? 12.103 -8.524 -6.703 1.00 94.81 206 HIS A CA 1
ATOM 1630 C C . HIS A 1 206 ? 11.077 -9.015 -5.665 1.00 94.81 206 HIS A C 1
ATOM 1632 O O . HIS A 1 206 ? 11.238 -10.101 -5.099 1.00 94.81 206 HIS A O 1
ATOM 1638 N N . ASN A 1 207 ? 10.017 -8.250 -5.391 1.00 95.81 207 ASN A N 1
ATOM 1639 C CA . ASN A 1 207 ? 9.020 -8.574 -4.379 1.00 95.81 207 ASN A CA 1
ATOM 1640 C C . ASN A 1 207 ? 7.633 -8.818 -4.992 1.00 95.81 207 ASN A C 1
ATOM 1642 O O . ASN A 1 207 ? 7.073 -7.947 -5.644 1.00 95.81 207 ASN A O 1
ATOM 1646 N N . LYS A 1 208 ? 7.025 -9.974 -4.702 1.00 96.25 208 LYS A N 1
ATOM 1647 C CA . LYS A 1 208 ? 5.702 -10.367 -5.223 1.00 96.25 208 LYS A CA 1
ATOM 1648 C C . LYS A 1 208 ? 4.601 -9.340 -4.942 1.00 96.25 208 LYS A C 1
ATOM 1650 O O . LYS A 1 208 ? 3.810 -9.020 -5.829 1.00 96.25 208 LYS A O 1
ATOM 1655 N N . PHE A 1 209 ? 4.534 -8.831 -3.710 1.00 97.69 209 PHE A N 1
ATOM 1656 C CA . PHE A 1 209 ? 3.576 -7.782 -3.356 1.00 97.69 209 PHE A CA 1
ATOM 1657 C C . PHE A 1 209 ? 3.917 -6.473 -4.077 1.00 97.69 209 PHE A C 1
ATOM 1659 O O . PHE A 1 209 ? 3.024 -5.856 -4.642 1.00 97.69 209 PHE A O 1
ATOM 1666 N N . GLY A 1 210 ? 5.200 -6.109 -4.138 1.00 97.62 210 GLY A N 1
ATOM 1667 C CA . GLY A 1 210 ? 5.685 -4.929 -4.854 1.00 97.62 210 GLY A CA 1
ATOM 1668 C C . GLY A 1 210 ? 5.320 -4.900 -6.338 1.00 97.62 210 GLY A C 1
ATOM 1669 O O . GLY A 1 210 ? 4.759 -3.911 -6.799 1.00 97.62 210 GLY A O 1
ATOM 1670 N N . VAL A 1 211 ? 5.559 -5.992 -7.070 1.00 97.56 211 VAL A N 1
ATOM 1671 C CA . VAL A 1 211 ? 5.166 -6.117 -8.486 1.00 97.56 211 VAL A CA 1
ATOM 1672 C C . VAL A 1 211 ? 3.650 -5.991 -8.640 1.00 97.56 211 VAL A C 1
ATOM 1674 O O . VAL A 1 211 ? 3.175 -5.248 -9.494 1.00 97.56 211 VAL A O 1
ATOM 1677 N N . THR A 1 212 ? 2.880 -6.664 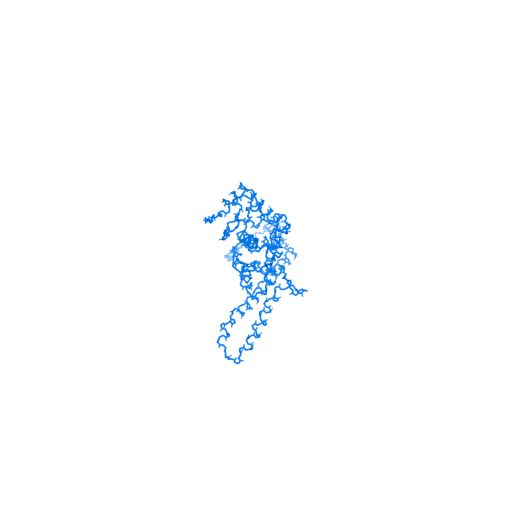-7.781 1.00 98.06 212 THR A N 1
ATOM 1678 C CA . THR A 1 212 ? 1.409 -6.599 -7.829 1.00 98.06 212 THR A CA 1
ATOM 1679 C C . THR A 1 212 ? 0.899 -5.178 -7.554 1.00 98.06 212 THR A C 1
ATOM 1681 O O . THR A 1 212 ? -0.008 -4.706 -8.233 1.00 98.06 212 THR A O 1
ATOM 1684 N N . LEU A 1 213 ? 1.503 -4.474 -6.591 1.00 98.50 213 LEU A N 1
ATOM 1685 C CA . LEU A 1 213 ? 1.172 -3.089 -6.258 1.00 98.50 213 LEU A CA 1
ATOM 1686 C C . LEU A 1 213 ? 1.494 -2.137 -7.417 1.00 98.50 213 LEU A C 1
ATOM 1688 O O . LEU A 1 213 ? 0.647 -1.330 -7.790 1.00 98.50 213 LEU A O 1
ATOM 1692 N N . LEU A 1 214 ? 2.677 -2.274 -8.026 1.00 98.56 214 LEU A N 1
ATOM 1693 C CA . LEU A 1 214 ? 3.054 -1.518 -9.221 1.00 98.56 214 LEU A CA 1
ATOM 1694 C C . LEU A 1 214 ? 2.018 -1.709 -10.335 1.00 98.56 214 LEU A C 1
ATOM 1696 O O . LEU A 1 214 ? 1.569 -0.743 -10.943 1.00 98.56 214 LEU A O 1
ATOM 1700 N N . TYR A 1 215 ? 1.602 -2.951 -10.582 1.00 98.12 215 TYR A N 1
ATOM 1701 C CA . TYR A 1 215 ? 0.640 -3.263 -11.636 1.00 98.12 215 TYR A CA 1
ATOM 1702 C C . TYR A 1 215 ? -0.744 -2.690 -11.360 1.00 98.12 215 TYR A C 1
ATOM 1704 O O . TYR A 1 215 ? -1.382 -2.199 -12.286 1.00 98.12 215 TYR A O 1
ATOM 1712 N N . LEU A 1 216 ? -1.193 -2.693 -10.104 1.00 98.56 216 LEU A N 1
ATOM 1713 C CA . LEU A 1 216 ? -2.436 -2.031 -9.711 1.00 98.56 216 LEU A CA 1
ATOM 1714 C C . LEU A 1 216 ? -2.399 -0.523 -9.995 1.00 98.56 216 LEU A C 1
ATOM 1716 O O . LEU A 1 216 ? -3.349 0.001 -10.570 1.00 98.56 216 LEU A O 1
ATOM 1720 N N . ILE A 1 217 ? -1.297 0.155 -9.657 1.00 98.62 217 ILE A N 1
ATOM 1721 C CA . ILE A 1 217 ? -1.125 1.599 -9.896 1.00 98.62 217 ILE A CA 1
ATOM 1722 C C . ILE A 1 217 ? -1.151 1.915 -11.398 1.00 98.62 217 ILE A C 1
ATOM 1724 O O . ILE A 1 217 ? -1.877 2.801 -11.839 1.00 98.62 217 ILE A O 1
ATOM 1728 N N . LEU A 1 218 ? -0.389 1.165 -12.199 1.00 98.31 218 LEU A N 1
ATOM 1729 C CA . LEU A 1 218 ? -0.331 1.347 -13.654 1.00 98.31 218 LEU A CA 1
ATOM 1730 C C . LEU A 1 218 ? -1.679 1.052 -14.324 1.00 98.31 218 LEU A C 1
ATOM 1732 O O . LEU A 1 218 ? -2.124 1.804 -15.187 1.00 98.31 218 LEU A O 1
ATOM 1736 N N . SER A 1 219 ? -2.342 -0.027 -13.903 1.00 97.94 219 SER A N 1
ATOM 1737 C CA . SER A 1 219 ? -3.674 -0.399 -14.383 1.00 97.94 219 SER A CA 1
ATOM 1738 C C . SER A 1 219 ? -4.693 0.699 -14.112 1.00 97.94 219 SER A C 1
ATOM 1740 O O . SER A 1 219 ? -5.524 0.984 -14.972 1.00 97.94 219 SER A O 1
ATOM 1742 N N . GLU A 1 220 ? -4.644 1.312 -12.930 1.00 97.75 220 GLU A N 1
ATOM 1743 C CA . GLU A 1 220 ? -5.531 2.419 -12.596 1.00 97.75 220 GLU A CA 1
ATOM 1744 C C . GLU A 1 220 ? -5.222 3.665 -13.435 1.00 97.75 220 GLU A C 1
ATOM 1746 O O . GLU A 1 220 ? -6.143 4.310 -13.934 1.00 97.75 220 GLU A O 1
ATOM 1751 N N . GLY A 1 221 ? -3.942 3.946 -13.692 1.00 96.81 221 GLY A N 1
ATOM 1752 C CA . GLY A 1 221 ? -3.534 5.033 -14.581 1.00 96.81 221 GLY A CA 1
ATOM 1753 C C . GLY A 1 221 ? -4.078 4.865 -16.001 1.00 96.81 221 GLY A C 1
ATOM 1754 O O . GLY A 1 221 ? -4.645 5.801 -16.561 1.00 96.81 221 GLY A O 1
ATOM 1755 N N . GLU A 1 222 ? -3.997 3.658 -16.567 1.00 96.00 222 GLU A N 1
ATOM 1756 C CA . GLU A 1 222 ? -4.593 3.364 -17.879 1.00 96.00 222 GLU A CA 1
ATOM 1757 C C . GLU A 1 222 ? -6.114 3.498 -17.871 1.00 96.00 222 GLU A C 1
ATOM 1759 O O . GLU A 1 222 ? -6.700 3.997 -18.836 1.00 96.00 222 GLU A O 1
ATOM 1764 N N . ARG A 1 223 ? -6.765 3.053 -16.787 1.00 95.75 223 ARG A N 1
ATOM 1765 C CA . ARG A 1 223 ? -8.211 3.198 -16.622 1.00 95.75 223 ARG A CA 1
ATOM 1766 C C . ARG A 1 223 ? -8.594 4.675 -16.672 1.00 95.75 223 ARG A C 1
ATOM 1768 O O . ARG A 1 223 ? -9.469 5.019 -17.458 1.00 95.75 223 ARG A O 1
ATOM 1775 N N . MET A 1 224 ? -7.916 5.532 -15.903 1.00 94.38 224 MET A N 1
ATOM 1776 C CA . MET A 1 224 ? -8.161 6.978 -15.877 1.00 94.38 224 MET A CA 1
ATOM 1777 C C . MET A 1 224 ? -7.955 7.626 -17.253 1.00 94.38 224 MET A C 1
ATOM 1779 O O . MET A 1 224 ? -8.842 8.339 -17.716 1.00 94.38 224 MET A O 1
ATOM 1783 N N . GLN A 1 225 ? -6.849 7.314 -17.939 1.00 91.88 225 GLN A N 1
ATOM 1784 C CA . GLN A 1 225 ? -6.558 7.831 -19.286 1.00 91.88 225 GLN A CA 1
ATOM 1785 C C . GLN A 1 225 ? -7.567 7.377 -20.350 1.00 91.88 225 GLN A C 1
ATOM 1787 O O . GLN A 1 225 ? -7.758 8.057 -21.355 1.00 91.88 225 GLN A O 1
ATOM 1792 N N . SER A 1 226 ? -8.181 6.205 -20.168 1.00 90.62 226 SER A N 1
ATOM 1793 C CA . SER A 1 226 ? -9.143 5.647 -21.124 1.00 90.62 226 SER A CA 1
ATOM 1794 C C . SER A 1 226 ? -10.582 6.073 -20.844 1.00 90.62 226 SER A C 1
ATOM 1796 O O . SER A 1 226 ? -11.376 6.178 -21.776 1.00 90.62 226 SER A O 1
ATOM 1798 N N . SER A 1 227 ? -10.941 6.281 -19.574 1.00 85.25 227 SER A N 1
ATOM 1799 C CA . SER A 1 227 ? -12.314 6.597 -19.170 1.00 85.25 227 SER A CA 1
ATOM 1800 C C . SER A 1 227 ? -12.639 8.086 -19.189 1.00 85.25 227 SER A C 1
ATOM 1802 O O . SER A 1 227 ? -13.803 8.438 -19.354 1.00 85.25 227 SER A O 1
ATOM 1804 N N . ASP A 1 228 ? -11.644 8.949 -18.980 1.00 77.25 228 ASP A N 1
ATOM 1805 C CA . ASP A 1 228 ? -11.850 10.387 -18.835 1.00 77.25 228 ASP A CA 1
ATOM 1806 C C . ASP A 1 228 ? -11.035 11.156 -19.878 1.00 77.25 228 ASP A C 1
ATOM 1808 O O . ASP A 1 228 ? -9.808 11.220 -19.820 1.00 77.25 228 ASP A O 1
ATOM 1812 N N . SER A 1 229 ? -11.733 11.762 -20.841 1.00 71.75 229 SER A N 1
ATOM 1813 C CA . SER A 1 229 ? -11.115 12.587 -21.885 1.00 71.75 229 SER A CA 1
ATOM 1814 C C . SER A 1 229 ? -10.424 13.838 -21.331 1.00 71.75 229 SER A C 1
ATOM 1816 O O . SER A 1 229 ? -9.569 14.391 -22.013 1.00 71.75 229 SER A O 1
ATOM 1818 N N . ASN A 1 230 ? -10.768 14.264 -20.109 1.00 75.25 230 ASN A N 1
ATOM 1819 C CA . ASN A 1 230 ? -10.147 15.385 -19.403 1.00 75.25 230 ASN A CA 1
ATOM 1820 C C . ASN A 1 230 ? -9.119 14.920 -18.353 1.00 75.25 230 ASN A C 1
ATOM 1822 O O . ASN A 1 230 ? -8.717 15.707 -17.492 1.00 75.25 230 ASN A O 1
ATOM 1826 N N . CYS A 1 231 ? -8.707 13.646 -18.382 1.00 79.50 231 CYS A N 1
ATOM 1827 C CA . CYS A 1 231 ? -7.736 13.117 -17.435 1.00 79.50 231 CYS A CA 1
ATOM 1828 C C . CYS A 1 231 ? -6.399 13.865 -17.540 1.00 79.50 231 CYS A C 1
ATOM 1830 O O . CYS A 1 231 ? -5.672 13.746 -18.525 1.00 79.50 231 CYS A O 1
ATOM 1832 N N . GLN A 1 232 ? -6.027 14.559 -16.464 1.00 82.69 232 GLN A N 1
ATOM 1833 C CA . GLN A 1 232 ? -4.798 15.356 -16.400 1.00 82.69 232 GLN A CA 1
ATOM 1834 C C . GLN A 1 232 ? -3.508 14.517 -16.404 1.00 82.69 232 GLN A C 1
ATOM 1836 O O . GLN A 1 232 ? -2.427 15.084 -16.488 1.00 82.69 232 GLN A O 1
ATOM 1841 N N . LEU A 1 233 ? -3.584 13.179 -16.328 1.00 83.88 233 LEU A N 1
ATOM 1842 C CA . LEU A 1 233 ? -2.390 12.321 -16.353 1.00 83.88 233 LEU A CA 1
ATOM 1843 C C . LEU A 1 233 ? -1.600 12.440 -17.660 1.00 83.88 233 LEU A C 1
ATOM 1845 O O . LEU A 1 233 ? -0.386 12.261 -17.645 1.00 83.88 233 LEU A O 1
ATOM 1849 N N . MET A 1 234 ? -2.268 12.710 -18.787 1.00 75.00 234 MET A N 1
ATOM 1850 C CA . MET A 1 234 ? -1.575 12.866 -20.073 1.00 75.00 234 MET A CA 1
ATOM 1851 C C . MET A 1 234 ? -0.865 14.219 -20.196 1.00 75.00 234 MET A C 1
ATOM 1853 O O . MET A 1 234 ? 0.142 14.303 -20.894 1.00 75.00 234 MET A O 1
ATOM 1857 N N . ASP A 1 235 ? -1.354 15.242 -19.490 1.00 80.50 235 ASP A N 1
ATOM 1858 C CA . ASP A 1 235 ? -0.725 16.567 -19.417 1.00 80.50 235 ASP A CA 1
ATOM 1859 C C . ASP A 1 235 ? 0.339 16.644 -18.303 1.00 80.50 235 ASP A C 1
ATOM 1861 O O . ASP A 1 235 ? 1.162 17.562 -18.269 1.00 80.50 235 ASP A O 1
ATOM 1865 N N . ASP A 1 236 ? 0.338 15.678 -17.380 1.00 86.44 236 ASP A N 1
ATOM 1866 C CA . ASP A 1 236 ? 1.310 15.574 -16.299 1.00 86.44 236 ASP A CA 1
ATOM 1867 C C . ASP A 1 236 ? 2.609 14.917 -16.789 1.00 86.44 236 ASP A C 1
ATOM 1869 O O . ASP A 1 236 ? 2.742 13.691 -16.901 1.00 86.44 236 ASP A O 1
ATOM 1873 N N . ASN A 1 237 ? 3.619 15.754 -17.031 1.00 90.69 237 ASN A N 1
ATOM 1874 C CA . ASN A 1 237 ? 4.961 15.304 -17.398 1.00 90.69 237 ASN A CA 1
ATOM 1875 C C . ASN A 1 237 ? 5.550 14.321 -16.372 1.00 90.69 237 ASN A C 1
ATOM 1877 O O . ASN A 1 237 ? 6.271 13.405 -16.766 1.00 90.69 237 ASN A O 1
ATOM 1881 N N . ARG A 1 238 ? 5.209 14.446 -15.078 1.00 95.25 238 ARG A N 1
ATOM 1882 C CA . ARG A 1 238 ? 5.718 13.546 -14.031 1.00 95.25 238 ARG A CA 1
ATOM 1883 C C . ARG A 1 238 ? 5.202 12.132 -14.237 1.00 95.25 238 ARG A C 1
ATOM 1885 O O . ARG A 1 238 ? 5.986 11.190 -14.185 1.00 95.25 238 ARG A O 1
ATOM 1892 N N . TRP A 1 239 ? 3.903 11.970 -14.494 1.00 95.81 239 TRP A N 1
ATOM 1893 C CA . TRP A 1 239 ? 3.317 10.655 -14.761 1.00 95.81 239 TRP A CA 1
ATOM 1894 C C . TRP A 1 239 ? 4.010 9.985 -15.950 1.00 95.81 239 TRP A C 1
ATOM 1896 O O . TRP A 1 239 ? 4.457 8.841 -15.859 1.00 95.81 239 TRP A O 1
ATOM 1906 N N . THR A 1 240 ? 4.168 10.727 -17.045 1.00 94.38 240 THR A N 1
ATOM 1907 C CA . THR A 1 240 ? 4.828 10.239 -18.257 1.00 94.38 240 THR A CA 1
ATOM 1908 C C . THR A 1 240 ? 6.273 9.806 -17.990 1.00 94.38 240 THR A C 1
ATOM 1910 O O . THR A 1 240 ? 6.653 8.688 -18.344 1.00 94.38 240 THR A O 1
ATOM 1913 N N . GLU A 1 241 ? 7.070 10.629 -17.305 1.00 95.62 241 GLU A N 1
ATOM 1914 C CA . GLU A 1 241 ? 8.448 10.294 -16.919 1.00 95.62 241 GLU A CA 1
ATOM 1915 C C . GLU A 1 241 ? 8.524 9.056 -16.016 1.00 95.62 241 GLU A C 1
ATOM 1917 O O . GLU A 1 241 ? 9.373 8.182 -16.219 1.00 95.62 241 GLU A O 1
ATOM 1922 N N . LEU A 1 242 ? 7.607 8.936 -15.054 1.00 97.12 242 LEU A N 1
ATOM 1923 C CA . LEU A 1 242 ? 7.534 7.793 -14.149 1.00 97.12 242 LEU A CA 1
ATOM 1924 C C . LEU A 1 242 ? 7.188 6.499 -14.896 1.00 97.12 242 LEU A C 1
ATOM 1926 O O . LEU A 1 242 ? 7.804 5.468 -14.622 1.00 97.12 242 LEU A O 1
ATOM 1930 N N . VAL A 1 243 ? 6.260 6.525 -15.856 1.00 97.00 243 VAL A N 1
ATOM 1931 C CA . VAL A 1 243 ? 5.935 5.343 -16.674 1.00 97.00 243 VAL A CA 1
ATOM 1932 C C . VAL A 1 243 ? 7.089 4.989 -17.622 1.00 97.00 243 VAL A C 1
ATOM 1934 O O . VAL A 1 243 ? 7.406 3.808 -17.795 1.00 97.00 243 VAL A O 1
ATOM 1937 N N . PHE A 1 244 ? 7.797 5.978 -18.178 1.00 96.12 244 PHE A N 1
ATOM 1938 C CA . PHE A 1 244 ? 9.031 5.739 -18.940 1.00 96.12 244 PHE A CA 1
ATOM 1939 C C . PHE A 1 244 ? 10.139 5.102 -18.089 1.00 96.12 244 PHE A C 1
ATOM 1941 O O . PHE A 1 244 ? 10.855 4.216 -18.560 1.00 96.12 244 PHE A O 1
ATOM 1948 N N . SER A 1 245 ? 10.289 5.531 -16.837 1.00 96.31 245 SER A N 1
ATOM 1949 C CA . SER A 1 245 ? 11.212 4.920 -15.875 1.00 96.31 245 SER A CA 1
ATOM 1950 C C . SER A 1 245 ? 10.838 3.456 -15.611 1.00 96.31 245 SER A C 1
ATOM 1952 O O . SER A 1 245 ? 11.675 2.561 -15.746 1.00 96.31 245 SER A O 1
ATOM 1954 N N . VAL A 1 246 ? 9.552 3.183 -15.363 1.00 97.62 246 VAL A N 1
ATOM 1955 C CA . VAL A 1 246 ? 9.047 1.821 -15.132 1.00 97.62 246 VAL A CA 1
ATOM 1956 C C . VAL A 1 246 ? 9.257 0.913 -16.334 1.00 97.62 246 VAL A C 1
ATOM 1958 O O . VAL A 1 246 ? 9.760 -0.194 -16.173 1.00 97.62 246 VAL A O 1
ATOM 1961 N N . THR A 1 247 ? 8.896 1.354 -17.538 1.00 97.06 247 THR A N 1
ATOM 1962 C CA . THR A 1 247 ? 9.071 0.547 -18.757 1.00 97.06 247 THR A CA 1
ATOM 1963 C C . THR A 1 247 ? 10.541 0.238 -19.019 1.00 97.06 247 THR A C 1
ATOM 1965 O O . THR A 1 247 ? 10.873 -0.893 -19.367 1.00 97.06 247 THR A O 1
ATOM 1968 N N . ARG A 1 248 ? 11.441 1.199 -18.784 1.00 95.88 248 ARG A N 1
ATOM 1969 C CA . ARG A 1 248 ? 12.890 0.995 -18.894 1.00 95.88 248 ARG A CA 1
ATOM 1970 C C . ARG A 1 248 ? 13.400 -0.049 -17.906 1.00 95.88 248 ARG A C 1
ATOM 1972 O O . ARG A 1 248 ? 14.129 -0.947 -18.318 1.00 95.88 248 ARG A O 1
ATOM 1979 N N . GLU A 1 249 ? 12.995 0.040 -16.643 1.00 96.50 249 GLU A N 1
ATOM 1980 C CA . GLU A 1 249 ? 13.409 -0.911 -15.605 1.00 96.50 249 GLU A CA 1
ATOM 1981 C C . GLU A 1 249 ? 12.811 -2.310 -15.841 1.00 96.50 249 GLU A C 1
ATOM 1983 O O . GLU A 1 249 ? 13.482 -3.336 -15.723 1.00 96.50 249 GLU A O 1
ATOM 1988 N N . LEU A 1 250 ? 11.549 -2.369 -16.274 1.00 96.56 250 LEU A N 1
ATOM 1989 C CA . LEU A 1 250 ? 10.903 -3.612 -16.681 1.00 96.56 250 LEU A CA 1
ATOM 1990 C C . LEU A 1 250 ? 11.538 -4.223 -17.926 1.00 96.56 250 LEU A C 1
ATOM 1992 O O . LEU A 1 250 ? 11.437 -5.430 -18.083 1.00 96.56 250 LEU A O 1
ATOM 1996 N N . LEU A 1 251 ? 12.187 -3.462 -18.806 1.00 95.56 251 LEU A N 1
ATOM 1997 C CA . LEU A 1 251 ? 12.945 -4.013 -19.933 1.00 95.56 251 LEU A CA 1
ATOM 1998 C C . LEU A 1 251 ? 14.358 -4.447 -19.514 1.00 95.56 251 LEU A C 1
ATOM 2000 O O . LEU A 1 251 ? 14.851 -5.451 -20.025 1.00 95.56 251 LEU A O 1
ATOM 2004 N N . SER A 1 252 ? 14.992 -3.736 -18.575 1.00 94.62 252 SER A N 1
ATOM 2005 C CA . SER A 1 252 ? 16.370 -3.998 -18.137 1.00 94.62 252 SER A CA 1
ATOM 2006 C C . SER A 1 252 ? 16.500 -5.206 -17.203 1.00 94.62 252 SER A C 1
ATOM 2008 O O . SER A 1 252 ? 17.470 -5.959 -17.306 1.00 94.62 252 SER A O 1
ATOM 2010 N N . VAL A 1 253 ? 15.539 -5.419 -16.296 1.00 94.00 253 VAL A N 1
ATOM 2011 C CA . VAL A 1 253 ? 15.634 -6.473 -15.275 1.00 94.00 253 VAL A CA 1
ATOM 2012 C C . VAL A 1 253 ? 15.646 -7.873 -15.920 1.00 94.00 253 VAL A C 1
ATOM 2014 O O . VAL A 1 253 ? 14.888 -8.123 -16.845 1.00 94.00 253 VAL A O 1
ATOM 2017 N N . PRO A 1 254 ? 16.439 -8.859 -15.488 1.00 92.25 254 PRO A N 1
ATOM 2018 C CA . PRO A 1 254 ? 16.307 -10.223 -16.013 1.00 92.25 254 PRO A CA 1
ATOM 2019 C C . PRO A 1 254 ? 14.959 -10.871 -15.623 1.00 92.25 254 PRO A C 1
ATOM 2021 O O . PRO A 1 254 ? 14.473 -10.615 -14.520 1.00 92.25 254 PRO A O 1
ATOM 2024 N N . PRO A 1 255 ? 14.356 -11.759 -16.443 1.00 89.69 255 PRO A N 1
ATOM 2025 C CA . PRO A 1 255 ? 13.126 -12.470 -16.067 1.00 89.69 255 PRO A CA 1
ATOM 2026 C C . PRO A 1 255 ? 13.246 -13.269 -14.760 1.00 89.69 255 PRO A C 1
ATOM 2028 O O . PRO A 1 255 ? 12.298 -13.330 -13.991 1.00 89.69 255 PRO A O 1
ATOM 2031 N N . SER A 1 256 ? 14.428 -13.821 -14.463 1.00 90.25 256 SER A N 1
ATOM 2032 C CA . SER A 1 256 ? 14.717 -14.538 -13.209 1.00 90.25 256 SER A CA 1
ATOM 2033 C C . SER A 1 256 ? 14.715 -13.647 -11.963 1.00 90.25 256 SER A C 1
ATOM 2035 O O . SER A 1 256 ? 14.597 -14.146 -10.846 1.00 90.25 256 SER A O 1
ATOM 2037 N N . SER A 1 257 ? 14.882 -12.339 -12.152 1.00 90.75 257 SER A N 1
ATOM 2038 C CA . SER A 1 257 ? 14.903 -11.330 -11.095 1.00 90.75 257 SER A CA 1
ATOM 2039 C C . SER A 1 257 ? 13.519 -10.731 -10.838 1.00 90.75 257 SER A C 1
ATOM 2041 O O . SER A 1 257 ? 13.270 -10.232 -9.742 1.00 90.75 257 SER A O 1
ATOM 2043 N N . LEU A 1 258 ? 12.607 -10.810 -11.809 1.00 95.38 258 LEU A N 1
ATOM 2044 C CA . LEU A 1 258 ? 11.235 -10.341 -11.670 1.00 95.38 258 LEU A CA 1
ATOM 2045 C C . LEU A 1 258 ? 10.413 -11.336 -10.839 1.00 95.38 258 LEU A C 1
ATOM 2047 O O . LEU A 1 258 ? 10.268 -12.505 -11.192 1.00 95.38 258 LEU A O 1
ATOM 2051 N N . SER A 1 259 ? 9.855 -10.872 -9.724 1.00 95.06 259 SER A N 1
ATOM 2052 C CA . SER A 1 259 ? 8.966 -11.684 -8.897 1.00 95.06 259 SER A CA 1
ATOM 2053 C C . SER A 1 259 ? 7.633 -11.919 -9.614 1.00 95.06 259 SER A C 1
ATOM 2055 O O . SER A 1 259 ? 7.082 -10.971 -10.175 1.00 95.06 259 SER A O 1
ATOM 2057 N N . PRO A 1 260 ? 7.062 -13.136 -9.575 1.00 93.38 260 PRO A N 1
ATOM 2058 C CA . PRO A 1 260 ? 5.757 -13.374 -10.176 1.00 93.38 260 PRO A CA 1
ATOM 2059 C C . PRO A 1 260 ? 4.679 -12.597 -9.401 1.00 93.38 260 PRO A C 1
ATOM 2061 O O . PRO A 1 260 ? 4.608 -12.747 -8.171 1.00 93.38 260 PRO A O 1
ATOM 2064 N N . PRO A 1 261 ? 3.838 -11.791 -10.076 1.00 94.62 261 PRO A N 1
ATOM 2065 C CA . PRO A 1 261 ? 2.740 -11.079 -9.427 1.00 94.62 261 PRO A CA 1
ATOM 2066 C C . PRO A 1 261 ? 1.670 -12.058 -8.921 1.00 94.62 261 PRO A C 1
ATOM 2068 O O . PRO A 1 261 ? 1.655 -13.234 -9.287 1.00 94.62 261 PRO A O 1
ATOM 2071 N N . LEU A 1 262 ? 0.744 -11.583 -8.082 1.00 94.75 262 LEU A N 1
ATOM 2072 C CA . LEU A 1 262 ? -0.459 -12.363 -7.752 1.00 94.75 262 LEU A CA 1
ATOM 2073 C C . LEU A 1 262 ? -1.414 -12.473 -8.946 1.00 94.75 262 LEU A C 1
ATOM 2075 O O . LEU A 1 262 ? -2.073 -13.494 -9.109 1.00 94.75 262 LEU A O 1
ATOM 2079 N N . PHE A 1 263 ? -1.486 -11.420 -9.755 1.00 94.81 263 PHE A N 1
ATOM 2080 C CA . PHE A 1 263 ? -2.228 -11.358 -11.007 1.00 94.81 263 PHE A CA 1
ATOM 2081 C C . PHE A 1 263 ? -1.661 -10.233 -11.874 1.00 94.81 263 PHE A C 1
ATOM 2083 O O . PHE A 1 263 ? -1.033 -9.300 -11.368 1.00 94.81 263 PHE A O 1
ATOM 2090 N N . THR A 1 264 ? -1.934 -10.300 -13.172 1.00 95.12 264 THR A N 1
ATOM 2091 C CA . THR A 1 264 ? -1.527 -9.279 -14.138 1.00 95.12 264 THR A CA 1
ATOM 2092 C C . THR A 1 264 ? -2.781 -8.615 -14.714 1.00 95.12 264 THR A C 1
ATOM 2094 O O . THR A 1 264 ? -3.568 -9.301 -15.367 1.00 95.12 264 THR A O 1
ATOM 2097 N N . PRO A 1 265 ? -3.015 -7.310 -14.472 1.00 95.31 265 PRO A N 1
ATOM 2098 C CA . PRO A 1 265 ? -4.143 -6.599 -15.062 1.00 95.31 265 PRO A CA 1
ATOM 2099 C C . PRO A 1 265 ? -4.074 -6.614 -16.600 1.00 95.31 265 PRO A C 1
ATOM 2101 O O . PRO A 1 265 ? -3.013 -6.344 -17.172 1.00 95.31 265 PRO A O 1
ATOM 2104 N N . PRO A 1 266 ? -5.184 -6.912 -17.298 1.00 92.75 266 PRO A N 1
ATOM 2105 C CA . PRO A 1 266 ? -5.164 -7.121 -18.747 1.00 92.75 266 PRO A CA 1
ATOM 2106 C C . PRO A 1 266 ? -4.948 -5.828 -19.549 1.00 92.75 266 PRO A C 1
ATOM 2108 O O . PRO A 1 266 ? -4.522 -5.872 -20.700 1.00 92.75 266 PRO A O 1
ATOM 2111 N N . ASN A 1 267 ? -5.219 -4.668 -18.950 1.00 95.25 267 ASN A N 1
ATOM 2112 C CA . ASN A 1 267 ? -5.068 -3.359 -19.581 1.00 95.25 267 ASN A CA 1
ATOM 2113 C C . ASN A 1 267 ? -3.623 -2.823 -19.555 1.00 95.25 267 ASN A C 1
ATOM 2115 O O . ASN A 1 267 ? -3.355 -1.810 -20.196 1.00 95.25 267 ASN A O 1
ATOM 2119 N N . LEU A 1 268 ? -2.674 -3.489 -18.885 1.00 96.25 268 LEU A N 1
ATOM 2120 C CA . LEU A 1 268 ? -1.280 -3.022 -18.838 1.00 96.25 268 LEU A CA 1
ATOM 2121 C C . LEU A 1 268 ? -0.635 -2.916 -20.222 1.00 96.25 268 LEU A C 1
ATOM 2123 O O . LEU A 1 268 ? 0.152 -2.005 -20.465 1.00 96.25 268 LEU A O 1
ATOM 2127 N N . LEU A 1 269 ? -0.984 -3.815 -21.147 1.00 95.00 269 LEU A N 1
ATOM 2128 C CA . LEU A 1 269 ? -0.462 -3.754 -22.511 1.00 95.00 269 LEU A CA 1
ATOM 2129 C C . LEU A 1 269 ? -0.948 -2.494 -23.249 1.00 95.00 269 LEU A C 1
ATOM 2131 O O . LEU A 1 269 ? -0.183 -1.894 -24.000 1.00 95.00 269 LEU A O 1
ATOM 2135 N N . SER A 1 270 ? -2.191 -2.069 -22.987 1.00 95.25 270 SER A N 1
ATOM 2136 C CA . SER A 1 270 ? -2.748 -0.815 -23.515 1.00 95.25 270 SER A CA 1
ATOM 2137 C C . SER A 1 270 ? -1.941 0.380 -23.019 1.00 95.25 270 SER A C 1
ATOM 2139 O O . SER A 1 270 ? -1.500 1.188 -23.835 1.00 95.25 270 SER A O 1
ATOM 2141 N N . LEU A 1 271 ? -1.627 0.416 -21.718 1.00 95.81 271 LEU A N 1
ATOM 2142 C CA . LEU A 1 271 ? -0.776 1.459 -21.148 1.00 95.81 271 LEU A CA 1
ATOM 2143 C C . LEU A 1 271 ? 0.577 1.507 -21.849 1.00 95.81 271 LEU A C 1
ATOM 2145 O O . LEU A 1 271 ? 0.954 2.536 -22.400 1.00 95.81 271 LEU A O 1
ATOM 2149 N N . PHE A 1 272 ? 1.308 0.389 -21.855 1.00 96.44 272 PHE A N 1
ATOM 2150 C CA . PHE A 1 272 ? 2.669 0.360 -22.385 1.00 96.44 272 PHE A CA 1
ATOM 2151 C C . PHE A 1 272 ? 2.726 0.731 -23.867 1.00 96.44 272 PHE A C 1
ATOM 2153 O O . PHE A 1 272 ? 3.680 1.388 -24.277 1.00 96.44 272 PHE A O 1
ATOM 2160 N N . SER A 1 273 ? 1.690 0.416 -24.650 1.00 95.19 273 SER A N 1
ATOM 2161 C CA . SER A 1 273 ? 1.618 0.789 -26.069 1.00 95.19 273 SER A CA 1
ATOM 2162 C C . SER A 1 273 ? 1.693 2.302 -26.320 1.00 95.19 273 SER A C 1
ATOM 2164 O O . SER A 1 273 ? 2.092 2.717 -27.406 1.00 95.19 273 SER A O 1
ATOM 2166 N N . ARG A 1 274 ? 1.375 3.130 -25.313 1.00 92.94 274 ARG A N 1
ATOM 2167 C CA . ARG A 1 274 ? 1.493 4.595 -25.378 1.00 92.94 274 ARG A CA 1
ATOM 2168 C C . ARG A 1 274 ? 2.929 5.090 -25.169 1.00 92.94 274 ARG A C 1
ATOM 2170 O O . ARG A 1 274 ? 3.245 6.201 -25.581 1.00 92.94 274 ARG A O 1
ATOM 2177 N N . TYR A 1 275 ? 3.789 4.290 -24.529 1.00 93.88 275 TYR A N 1
ATOM 2178 C CA . TYR A 1 275 ? 5.118 4.717 -24.064 1.00 93.88 275 TYR A CA 1
ATOM 2179 C C . TYR A 1 275 ? 6.280 3.946 -24.696 1.00 93.88 275 TYR A C 1
ATOM 2181 O O . TYR A 1 275 ? 7.430 4.352 -24.551 1.00 93.88 275 TYR A O 1
ATOM 2189 N N . VAL A 1 276 ? 6.034 2.833 -25.387 1.00 95.94 276 VAL A N 1
ATOM 2190 C CA . VAL A 1 276 ? 7.098 2.064 -26.044 1.00 95.94 276 VAL A CA 1
ATOM 2191 C C . VAL A 1 276 ? 6.754 1.738 -27.492 1.00 95.94 276 VAL A C 1
ATOM 2193 O O . VAL A 1 276 ? 5.591 1.663 -27.876 1.00 95.94 276 VAL A O 1
ATOM 2196 N N . ASP A 1 277 ? 7.787 1.527 -28.307 1.00 96.19 277 ASP A N 1
ATOM 2197 C CA . ASP A 1 277 ? 7.619 1.004 -29.660 1.00 96.19 277 ASP A CA 1
ATOM 2198 C C . ASP A 1 277 ? 7.120 -0.452 -29.656 1.00 96.19 277 ASP A C 1
ATOM 2200 O O . ASP A 1 277 ? 7.164 -1.159 -28.646 1.00 96.19 277 ASP A O 1
ATOM 2204 N N . ARG A 1 278 ? 6.669 -0.917 -30.825 1.00 95.19 278 ARG A N 1
ATOM 2205 C CA . ARG A 1 278 ? 6.097 -2.255 -31.004 1.00 95.19 278 ARG A CA 1
ATOM 2206 C C . ARG A 1 278 ? 7.037 -3.386 -30.572 1.00 95.19 278 ARG A C 1
ATOM 2208 O O . ARG A 1 278 ? 6.571 -4.341 -29.962 1.00 95.19 278 ARG A O 1
ATOM 2215 N N . GLN A 1 279 ? 8.334 -3.283 -30.858 1.00 96.25 279 GLN A N 1
ATOM 2216 C CA . GLN A 1 279 ? 9.294 -4.338 -30.525 1.00 96.25 279 GLN A CA 1
ATOM 2217 C C . GLN A 1 279 ? 9.452 -4.460 -29.005 1.00 96.25 279 GLN A C 1
ATOM 2219 O O . GLN A 1 279 ? 9.429 -5.557 -28.451 1.00 96.25 279 GLN A O 1
ATOM 2224 N N . ARG A 1 280 ? 9.575 -3.327 -28.307 1.00 96.31 280 ARG A N 1
ATOM 2225 C CA . ARG A 1 280 ? 9.623 -3.295 -26.839 1.00 96.31 280 ARG A CA 1
ATOM 2226 C C . ARG A 1 280 ? 8.306 -3.733 -26.203 1.00 96.31 280 ARG A C 1
ATOM 2228 O O . ARG A 1 280 ? 8.334 -4.359 -25.146 1.00 96.31 280 ARG A O 1
ATOM 2235 N N . LEU A 1 281 ? 7.173 -3.428 -26.834 1.00 96.25 281 LEU A N 1
ATOM 2236 C CA . LEU A 1 281 ? 5.857 -3.863 -26.371 1.00 96.25 281 LEU A CA 1
ATOM 2237 C C . LEU A 1 281 ? 5.722 -5.391 -26.399 1.00 96.25 281 LEU A C 1
ATOM 2239 O O . LEU A 1 281 ? 5.276 -5.969 -25.413 1.00 96.25 281 LEU A O 1
ATOM 2243 N N . GLU A 1 282 ? 6.156 -6.036 -27.485 1.00 94.50 282 GLU A N 1
ATOM 2244 C CA . GLU A 1 282 ? 6.176 -7.501 -27.623 1.00 94.50 282 GLU A CA 1
ATOM 2245 C C . GLU A 1 282 ? 7.079 -8.144 -26.549 1.00 94.50 282 GLU A C 1
ATOM 2247 O O . GLU A 1 282 ? 6.661 -9.073 -25.860 1.00 94.50 282 GLU A O 1
ATOM 2252 N N . LEU A 1 283 ? 8.265 -7.570 -26.289 1.00 95.31 283 LEU A N 1
ATOM 2253 C CA . LEU A 1 283 ? 9.150 -8.028 -25.205 1.00 95.31 283 LEU A CA 1
ATOM 2254 C C . LEU A 1 283 ? 8.503 -7.924 -23.815 1.00 95.31 283 LEU A C 1
ATOM 2256 O O . LEU A 1 283 ? 8.663 -8.824 -22.987 1.00 95.31 283 LEU A O 1
ATOM 2260 N N . LEU A 1 284 ? 7.793 -6.826 -23.534 1.00 94.88 284 LEU A N 1
ATOM 2261 C CA . LEU A 1 284 ? 7.059 -6.663 -22.277 1.00 94.88 284 LEU A CA 1
ATOM 2262 C C . LEU A 1 284 ? 5.897 -7.655 -22.184 1.00 94.88 284 LEU A C 1
ATOM 2264 O O . LEU A 1 284 ? 5.697 -8.246 -21.127 1.00 94.88 284 LEU A O 1
ATOM 2268 N N . GLN A 1 285 ? 5.154 -7.871 -23.268 1.00 93.50 285 GLN A N 1
ATOM 2269 C CA . GLN A 1 285 ? 4.044 -8.819 -23.293 1.00 93.50 285 GLN A CA 1
ATOM 2270 C C . GLN A 1 285 ? 4.498 -10.231 -22.908 1.00 93.50 285 GLN A C 1
ATOM 2272 O O . GLN A 1 285 ? 3.919 -10.828 -21.996 1.00 93.50 285 GLN A O 1
ATOM 2277 N N . ASP A 1 286 ? 5.562 -10.721 -23.547 1.00 91.56 286 ASP A N 1
ATOM 2278 C CA . ASP A 1 286 ? 6.118 -12.051 -23.293 1.00 91.56 286 ASP A CA 1
ATOM 2279 C C . ASP A 1 286 ? 6.639 -12.172 -21.861 1.00 91.56 286 ASP A C 1
ATOM 2281 O O . ASP A 1 286 ? 6.350 -13.134 -21.144 1.00 91.56 286 ASP A O 1
ATOM 2285 N N . LYS A 1 287 ? 7.384 -11.160 -21.410 1.00 91.69 287 LYS A N 1
ATOM 2286 C CA . LYS A 1 287 ? 8.008 -11.163 -20.088 1.00 91.69 287 LYS A CA 1
ATOM 2287 C C . LYS A 1 287 ? 6.999 -11.095 -18.948 1.00 91.69 287 LYS A C 1
ATOM 2289 O O . LYS A 1 287 ? 7.199 -11.735 -17.918 1.00 91.69 287 LYS A O 1
ATOM 2294 N N . LEU A 1 288 ? 5.949 -10.297 -19.115 1.00 89.94 288 LEU A N 1
ATOM 2295 C CA . LEU A 1 288 ? 4.917 -10.096 -18.101 1.00 89.94 288 LEU A CA 1
ATOM 2296 C C . LEU A 1 288 ? 3.782 -11.122 -18.202 1.00 89.94 288 LEU A C 1
ATOM 2298 O O . LEU A 1 288 ? 2.871 -11.099 -17.374 1.00 89.94 288 LEU A O 1
ATOM 2302 N N . GLN A 1 289 ? 3.844 -12.012 -19.201 1.00 85.12 289 GLN A N 1
ATOM 2303 C CA . GLN A 1 289 ? 2.825 -13.020 -19.498 1.00 85.12 289 GLN A CA 1
ATOM 2304 C C . GLN A 1 289 ? 1.424 -12.399 -19.599 1.00 85.12 289 GLN A C 1
ATOM 2306 O O . GLN A 1 289 ? 0.439 -12.959 -19.116 1.00 85.12 289 GLN A O 1
ATOM 2311 N N . ILE A 1 290 ? 1.331 -11.208 -20.202 1.00 80.25 290 ILE A N 1
ATOM 2312 C CA . ILE A 1 290 ? 0.045 -10.537 -20.393 1.00 80.25 290 ILE A CA 1
ATOM 2313 C C . ILE A 1 290 ? -0.690 -11.284 -21.504 1.00 80.25 290 ILE A C 1
ATOM 2315 O O . ILE A 1 290 ? -0.350 -11.166 -2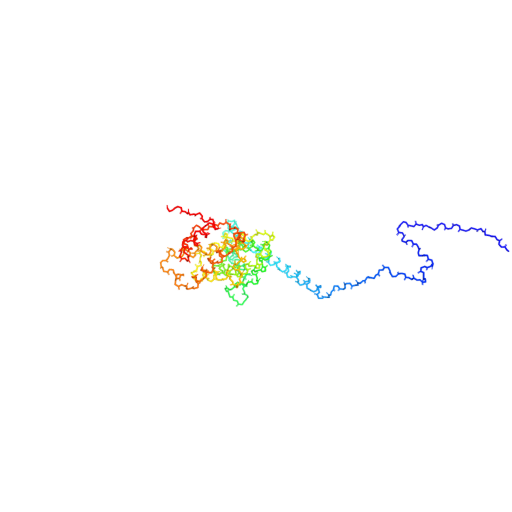2.683 1.00 80.25 290 ILE A O 1
ATOM 2319 N N . THR A 1 291 ? -1.711 -12.057 -21.136 1.00 68.25 291 THR A N 1
ATOM 2320 C CA . THR A 1 291 ? -2.642 -12.631 -22.109 1.00 68.25 291 THR A CA 1
ATOM 2321 C C . THR A 1 291 ? -3.292 -11.496 -22.884 1.00 68.25 291 THR A C 1
ATOM 2323 O O . THR A 1 291 ? -4.011 -10.680 -22.307 1.00 68.25 291 THR A O 1
ATOM 2326 N N . SER A 1 292 ? -3.053 -11.444 -24.194 1.00 53.12 292 SER A N 1
ATOM 2327 C CA . SER A 1 292 ? -3.826 -10.585 -25.081 1.00 53.12 292 SER A CA 1
ATOM 2328 C C . SER A 1 292 ? -5.283 -11.027 -24.985 1.00 53.12 292 SER A C 1
ATOM 2330 O O . SER A 1 292 ? -5.620 -12.121 -25.442 1.00 53.12 292 SER A O 1
ATOM 2332 N N . LEU A 1 293 ? -6.148 -10.207 -24.389 1.00 44.50 293 LEU A N 1
ATOM 2333 C CA . LEU A 1 293 ? -7.576 -10.347 -24.638 1.00 44.50 293 LEU A CA 1
ATOM 2334 C C . LEU A 1 293 ? -7.752 -10.160 -26.146 1.00 44.50 293 LEU A C 1
ATOM 2336 O O . LEU A 1 293 ? -7.447 -9.094 -26.684 1.00 44.50 293 LEU A O 1
ATOM 2340 N N . SER A 1 294 ? -8.146 -11.230 -26.833 1.00 31.39 294 SER A N 1
ATOM 2341 C CA . SER A 1 294 ? -8.617 -11.155 -28.209 1.00 31.39 294 SER A CA 1
ATOM 2342 C C . SER A 1 294 ? -9.697 -10.077 -28.262 1.00 31.39 294 SER A C 1
ATOM 2344 O O . SER A 1 294 ? -10.678 -10.177 -27.522 1.00 31.39 294 SER A O 1
ATOM 2346 N N . ARG A 1 295 ? -9.457 -9.036 -29.065 1.00 32.72 295 ARG A N 1
ATOM 2347 C CA . ARG A 1 295 ? -10.462 -8.021 -29.401 1.00 32.72 295 ARG A CA 1
ATOM 2348 C C . ARG A 1 295 ? -11.745 -8.662 -29.910 1.00 32.72 295 ARG A C 1
ATOM 2350 O O . ARG A 1 295 ? -11.631 -9.687 -30.620 1.00 32.72 295 ARG A O 1
#